Protein AF-A0A846LZJ9-F1 (afdb_monomer_lite)

Foldseek 3Di:
DDPDDDPDQPPDDDQALVNLLVDDDDDDDPVDDDDDPVVSNVVSNVVSVVRVVVVVVVVVVVVVVVVVVVVVVVVVVVVVVVVVVVVVVVPPPDPVVVVVVVVVVVVVVVVVVVVVVVVVVVVVVVVVVVVVVVVVVVVVVVVVVVVVVVVVVVVVVVVVDDDPDDDPDPVVVVVVVVVVVVVVVVVVVVVVVVVVVVVVVVVCCVVVVVVPPPVPPDPPPPDDPDPDPPPDDDDDDDDDDDDDDDDDDDDDDDDDDDD

Sequence (259 aa):
MTTSSSGSGYEAGPPTADDLRAVHFTPASMLHPGYTDREVDAFVARAADGLAQLTEENGRLARENVQLAEENAELRAQLQALQEQVDAAASRPSPSDQAVGILATAQLTADEYVAEAEDFSRQMTSEARAQYEEQLTAAREKAGAIIEAAQEAAATMRGNGVPVVGGGQPESEELKEQVAYLKAFSQACRVQLRSYLEALLSDVESEWGRAHPGALPTPPRGTRPQQLERGDRPDVAFPANTVADDEPAAAVPASRSSA

Structure (mmCIF, N/CA/C/O backbone):
data_AF-A0A846LZJ9-F1
#
_entry.id   AF-A0A846LZJ9-F1
#
loop_
_atom_site.group_PDB
_atom_site.id
_atom_site.type_symbol
_atom_site.label_atom_id
_atom_site.label_alt_id
_atom_site.label_comp_id
_atom_site.label_asym_id
_atom_site.label_entity_id
_atom_site.label_seq_id
_atom_site.pdbx_PDB_ins_code
_atom_site.Cartn_x
_atom_site.Cartn_y
_atom_site.Cartn_z
_atom_site.occupancy
_atom_site.B_iso_or_equiv
_atom_site.auth_seq_id
_atom_site.auth_comp_id
_atom_site.auth_asym_id
_atom_site.auth_atom_id
_atom_site.pdbx_PDB_model_num
ATOM 1 N N . MET A 1 1 ? 65.279 -17.634 -65.371 1.00 31.44 1 MET A N 1
ATOM 2 C CA . MET A 1 1 ? 65.303 -16.178 -65.625 1.00 31.44 1 MET A CA 1
ATOM 3 C C . MET A 1 1 ? 63.992 -15.618 -65.100 1.00 31.44 1 MET A C 1
ATOM 5 O O . MET A 1 1 ? 62.964 -15.825 -65.718 1.00 31.44 1 MET A O 1
ATOM 9 N N . THR A 1 2 ? 63.937 -15.354 -63.794 1.00 36.78 2 THR A N 1
ATOM 10 C CA . THR A 1 2 ? 63.979 -13.992 -63.216 1.00 36.78 2 THR A CA 1
ATOM 11 C C . THR A 1 2 ? 62.792 -13.148 -63.674 1.00 36.78 2 THR A C 1
ATOM 13 O O . THR A 1 2 ? 62.944 -12.227 -64.469 1.00 36.78 2 THR A O 1
ATOM 16 N N . THR A 1 3 ? 61.603 -13.469 -63.159 1.00 41.50 3 THR A N 1
ATOM 17 C CA . THR A 1 3 ? 60.527 -12.482 -63.055 1.00 41.50 3 THR A CA 1
ATOM 18 C C . THR A 1 3 ? 60.938 -11.515 -61.957 1.00 41.50 3 THR A C 1
ATOM 20 O O . THR A 1 3 ? 60.849 -11.814 -60.766 1.00 41.50 3 THR A O 1
ATOM 23 N N . SER A 1 4 ? 61.531 -10.413 -62.399 1.00 33.62 4 SER A N 1
ATOM 24 C CA . SER A 1 4 ? 62.013 -9.322 -61.574 1.00 33.62 4 SER A CA 1
ATOM 25 C C . SER A 1 4 ? 60.920 -8.843 -60.628 1.00 33.62 4 SER A C 1
ATOM 27 O O . SER A 1 4 ? 59.794 -8.560 -61.028 1.00 33.62 4 SER A O 1
ATOM 29 N N . SER A 1 5 ? 61.310 -8.766 -59.363 1.00 49.66 5 SER A N 1
ATOM 30 C CA . SER A 1 5 ? 60.600 -8.119 -58.275 1.00 49.66 5 SER A CA 1
ATOM 31 C C . SER A 1 5 ? 60.178 -6.700 -58.665 1.00 49.66 5 SER A C 1
ATOM 33 O O . SER A 1 5 ? 61.020 -5.829 -58.870 1.00 49.66 5 SER A O 1
ATOM 35 N N . SER A 1 6 ? 58.873 -6.468 -58.755 1.00 39.72 6 SER A N 1
ATOM 36 C CA . SER A 1 6 ? 58.237 -5.155 -58.580 1.00 39.72 6 SER A CA 1
ATOM 37 C C . SER A 1 6 ? 56.800 -5.388 -58.115 1.00 39.72 6 SER A C 1
ATOM 39 O O . SER A 1 6 ? 55.833 -5.001 -58.760 1.00 39.72 6 SER A O 1
ATOM 41 N N . GLY A 1 7 ? 56.668 -6.109 -57.001 1.00 41.12 7 GLY A N 1
ATOM 42 C CA . GLY A 1 7 ? 55.455 -6.096 -56.196 1.00 41.12 7 GLY A CA 1
ATOM 43 C C . GLY A 1 7 ? 55.632 -5.059 -55.102 1.00 41.12 7 GLY A C 1
ATOM 44 O O . GLY A 1 7 ? 56.348 -5.314 -54.143 1.00 41.12 7 GLY A O 1
ATOM 45 N N . SER A 1 8 ? 55.058 -3.871 -55.285 1.00 44.84 8 SER A N 1
ATOM 46 C CA . SER A 1 8 ? 55.159 -2.776 -54.310 1.00 44.84 8 SER A CA 1
ATOM 47 C C . SER A 1 8 ? 53.818 -2.073 -54.058 1.00 44.84 8 SER A C 1
ATOM 49 O O . SER A 1 8 ? 53.816 -0.912 -53.671 1.00 44.84 8 SER A O 1
ATOM 51 N N . GLY A 1 9 ? 52.672 -2.731 -54.274 1.00 44.22 9 GLY A N 1
ATOM 52 C CA . GLY A 1 9 ? 51.376 -2.035 -54.204 1.00 44.22 9 GLY A CA 1
ATOM 53 C C . GLY A 1 9 ? 50.209 -2.751 -53.527 1.00 44.22 9 GLY A C 1
ATOM 54 O O . GLY A 1 9 ? 49.110 -2.228 -53.592 1.00 44.22 9 GLY A O 1
ATOM 55 N N . TYR A 1 10 ? 50.383 -3.927 -52.916 1.00 47.00 10 TYR A N 1
ATOM 56 C CA . TYR A 1 10 ? 49.247 -4.723 -52.394 1.00 47.00 10 TYR A CA 1
ATOM 57 C C . TYR A 1 10 ? 49.342 -5.078 -50.902 1.00 47.00 10 TYR A C 1
ATOM 59 O O . TYR A 1 10 ? 48.643 -5.968 -50.421 1.00 47.00 10 TYR A O 1
ATOM 67 N N . GLU A 1 11 ? 50.175 -4.374 -50.139 1.00 48.34 11 GLU A N 1
ATOM 68 C CA . GLU A 1 11 ? 50.176 -4.470 -48.675 1.00 48.34 11 GLU A CA 1
ATOM 69 C C . GLU A 1 11 ? 49.235 -3.421 -48.065 1.00 48.34 11 GLU A C 1
ATOM 71 O O . GLU A 1 11 ? 49.709 -2.403 -47.578 1.00 48.34 11 GLU A O 1
ATOM 76 N N . ALA A 1 12 ? 47.914 -3.653 -48.126 1.00 60.88 12 ALA A N 1
ATOM 77 C CA . ALA A 1 12 ? 46.905 -3.213 -47.139 1.00 60.88 12 ALA A CA 1
ATOM 78 C C . ALA A 1 12 ? 45.476 -3.244 -47.729 1.00 60.88 12 ALA A C 1
ATOM 80 O O . ALA A 1 12 ? 44.986 -2.250 -48.249 1.00 60.88 12 ALA A O 1
ATOM 81 N N . GLY A 1 13 ? 44.760 -4.362 -47.575 1.00 67.56 13 GLY A N 1
ATOM 82 C CA . GLY A 1 13 ? 43.305 -4.411 -47.799 1.00 67.56 13 GLY A CA 1
ATOM 83 C C . GLY A 1 13 ? 42.839 -4.572 -49.258 1.00 67.56 13 GLY A C 1
ATOM 84 O O . GLY A 1 13 ? 43.653 -4.791 -50.155 1.00 67.56 13 GLY A O 1
ATOM 85 N N . PRO A 1 14 ? 41.509 -4.563 -49.494 1.00 80.12 14 PRO A N 1
ATOM 86 C CA . PRO A 1 14 ? 40.942 -4.584 -50.842 1.00 80.12 14 PRO A CA 1
ATOM 87 C C . PRO A 1 14 ? 41.448 -3.372 -51.642 1.00 80.12 14 PRO A C 1
ATOM 89 O O . PRO A 1 14 ? 41.604 -2.308 -51.042 1.00 80.12 14 PRO A O 1
ATOM 92 N N . PRO A 1 15 ? 41.675 -3.501 -52.965 1.00 84.94 15 PRO A N 1
ATOM 93 C CA . PRO A 1 15 ? 42.164 -2.390 -53.779 1.00 84.94 15 PRO A CA 1
ATOM 94 C C . PRO A 1 15 ? 41.227 -1.193 -53.637 1.00 84.94 15 PRO A C 1
ATOM 96 O O . PRO A 1 15 ? 40.007 -1.367 -53.658 1.00 84.94 15 PRO A O 1
ATOM 99 N N . THR A 1 16 ? 41.791 0.001 -53.483 1.00 89.88 16 THR A N 1
ATOM 100 C CA . THR A 1 16 ? 41.047 1.261 -53.428 1.00 89.88 16 THR A CA 1
ATOM 101 C C . THR A 1 16 ? 40.852 1.847 -54.828 1.00 89.88 16 THR A C 1
ATOM 103 O O . THR A 1 16 ? 41.471 1.423 -55.807 1.00 89.88 16 THR A O 1
ATOM 106 N N . ALA A 1 17 ? 39.970 2.843 -54.947 1.00 91.56 17 ALA A N 1
ATOM 107 C CA . ALA A 1 17 ? 39.761 3.545 -56.212 1.00 91.56 17 ALA A CA 1
ATOM 108 C C . ALA A 1 17 ? 41.049 4.211 -56.727 1.00 91.56 17 ALA A C 1
ATOM 110 O O . ALA A 1 17 ? 41.281 4.244 -57.934 1.00 91.56 17 ALA A O 1
ATOM 111 N N . ASP A 1 18 ? 41.899 4.697 -55.822 1.00 90.19 18 ASP A N 1
ATOM 112 C CA . ASP A 1 18 ? 43.169 5.329 -56.178 1.00 90.19 18 ASP A CA 1
ATOM 113 C C . ASP A 1 18 ? 44.227 4.300 -56.575 1.00 90.19 18 ASP A C 1
ATOM 115 O O . ASP A 1 18 ? 44.969 4.538 -57.528 1.00 90.19 18 ASP A O 1
ATOM 119 N N . ASP A 1 19 ? 44.214 3.116 -55.954 1.00 90.69 19 ASP A N 1
ATOM 120 C CA . ASP A 1 19 ? 45.066 2.006 -56.386 1.00 90.69 19 ASP A CA 1
ATOM 121 C C . ASP A 1 19 ? 44.744 1.614 -57.827 1.00 90.69 19 ASP A C 1
ATOM 123 O O . ASP A 1 19 ? 45.657 1.479 -58.635 1.00 90.69 19 ASP A O 1
ATOM 127 N N . LEU A 1 20 ? 43.455 1.515 -58.189 1.00 91.44 20 LEU A N 1
ATOM 128 C CA . LEU A 1 20 ? 43.040 1.215 -59.564 1.00 91.44 20 LEU A CA 1
ATOM 129 C C . LEU A 1 20 ? 43.485 2.293 -60.558 1.00 91.44 20 LEU A C 1
ATOM 131 O O . LEU A 1 20 ? 43.900 1.956 -61.664 1.00 91.44 20 LEU A O 1
ATOM 135 N N . ARG A 1 21 ? 43.451 3.574 -60.172 1.00 88.69 21 ARG A N 1
ATOM 136 C CA . ARG A 1 21 ? 43.929 4.683 -61.019 1.00 88.69 21 ARG A CA 1
ATOM 137 C C . ARG A 1 21 ? 45.449 4.680 -61.201 1.00 88.69 21 ARG A C 1
ATOM 139 O O . ARG A 1 21 ? 45.928 5.186 -62.212 1.00 88.69 21 ARG A O 1
ATOM 146 N N . ALA A 1 22 ? 46.191 4.121 -60.248 1.00 89.62 22 ALA A N 1
ATOM 147 C CA . ALA A 1 22 ? 47.648 4.014 -60.285 1.00 89.62 22 ALA A CA 1
ATOM 148 C C . ALA A 1 22 ? 48.161 2.720 -60.952 1.00 89.62 22 ALA A C 1
ATOM 150 O O . ALA A 1 22 ? 49.373 2.545 -61.098 1.00 89.62 22 ALA A O 1
ATOM 151 N N . VAL A 1 23 ? 47.274 1.799 -61.356 1.00 89.56 23 VAL A N 1
ATOM 152 C CA . VAL A 1 23 ? 47.676 0.554 -62.027 1.00 89.56 23 VAL A CA 1
ATOM 153 C C . VAL A 1 23 ? 48.281 0.853 -63.399 1.00 89.56 23 VAL A C 1
ATOM 155 O O . VAL A 1 23 ? 47.706 1.558 -64.227 1.00 89.56 23 VAL A O 1
ATOM 158 N N . HIS A 1 24 ? 49.422 0.222 -63.676 1.00 86.50 24 HIS A N 1
ATOM 159 C CA . HIS A 1 24 ? 50.062 0.229 -64.986 1.00 86.50 24 HIS A CA 1
ATOM 160 C C . HIS A 1 24 ? 50.256 -1.200 -65.489 1.00 86.50 24 HIS A C 1
ATOM 162 O O . HIS A 1 24 ? 50.768 -2.063 -64.772 1.00 86.50 24 HIS A O 1
ATOM 168 N N . PHE A 1 25 ? 49.867 -1.448 -66.740 1.00 86.25 25 PHE A N 1
ATOM 169 C CA . PHE A 1 25 ? 50.044 -2.742 -67.394 1.00 86.25 25 PHE A CA 1
ATOM 170 C C . PHE A 1 25 ? 51.318 -2.761 -68.243 1.00 86.25 25 PHE A C 1
ATOM 172 O O . PHE A 1 25 ? 51.775 -1.735 -68.745 1.00 86.25 25 PHE A O 1
ATOM 179 N N . THR A 1 26 ? 51.902 -3.948 -68.412 1.00 85.44 26 THR A N 1
ATOM 180 C CA . THR A 1 26 ? 53.037 -4.121 -69.328 1.00 85.44 26 THR A CA 1
ATOM 181 C C . THR A 1 26 ? 52.542 -4.139 -70.780 1.00 85.44 26 THR A C 1
ATOM 183 O O . THR A 1 26 ? 51.512 -4.759 -71.054 1.00 85.44 26 THR A O 1
ATOM 186 N N . PRO A 1 27 ? 53.239 -3.470 -71.717 1.00 78.75 27 PRO A N 1
ATOM 187 C CA . PRO A 1 27 ? 52.806 -3.401 -73.109 1.00 78.75 27 PRO A CA 1
ATOM 188 C C . PRO A 1 27 ? 52.874 -4.773 -73.790 1.00 78.75 27 PRO A C 1
ATOM 190 O O . PRO A 1 27 ? 53.745 -5.595 -73.491 1.00 78.75 27 PRO A O 1
ATOM 193 N N . ALA A 1 28 ? 51.956 -5.013 -74.729 1.00 79.69 28 ALA A N 1
ATOM 194 C CA . ALA A 1 28 ? 51.863 -6.277 -75.453 1.00 79.69 28 ALA A CA 1
ATOM 195 C C . ALA A 1 28 ? 53.156 -6.603 -76.229 1.00 79.69 28 ALA A C 1
ATOM 197 O O . ALA A 1 28 ? 53.780 -5.735 -76.841 1.00 79.69 28 ALA A O 1
ATOM 198 N N . SER A 1 29 ? 53.552 -7.878 -76.227 1.00 75.81 29 SER A N 1
ATOM 199 C CA . SER A 1 29 ? 54.728 -8.370 -76.956 1.00 75.81 29 SER A CA 1
ATOM 200 C C . SER A 1 29 ? 54.348 -8.823 -78.370 1.00 75.81 29 SER A C 1
ATOM 202 O O . SER A 1 29 ? 53.248 -9.324 -78.578 1.00 75.81 29 SER A O 1
ATOM 204 N N . MET A 1 30 ? 55.267 -8.736 -79.343 1.00 70.94 30 MET A N 1
ATOM 205 C CA . MET A 1 30 ? 55.014 -9.123 -80.747 1.00 70.94 30 MET A CA 1
ATOM 206 C C . MET A 1 30 ? 54.473 -10.552 -80.933 1.00 70.94 30 MET A C 1
ATOM 208 O O . MET A 1 30 ? 53.843 -10.833 -81.948 1.00 70.94 30 MET A O 1
ATOM 212 N N . LEU A 1 31 ? 54.716 -11.456 -79.979 1.00 77.12 31 LEU A N 1
ATOM 213 C CA . LEU A 1 31 ? 54.263 -12.848 -80.044 1.00 77.12 31 LEU A CA 1
ATOM 214 C C . LEU A 1 31 ? 52.819 -13.058 -79.542 1.00 77.12 31 LEU A C 1
ATOM 216 O O . LEU A 1 31 ? 52.237 -14.099 -79.827 1.00 77.12 31 LEU A O 1
ATOM 220 N N . HIS A 1 32 ? 52.250 -12.098 -78.801 1.00 72.38 32 HIS A N 1
ATOM 221 C CA . HIS A 1 32 ? 50.910 -12.183 -78.210 1.00 72.38 32 HIS A CA 1
ATOM 222 C C . HIS A 1 32 ? 50.218 -10.809 -78.274 1.00 72.38 32 HIS A C 1
ATOM 224 O O . HIS A 1 32 ? 50.544 -9.933 -77.467 1.00 72.38 32 HIS A O 1
ATOM 230 N N . PRO A 1 33 ? 49.265 -10.602 -79.202 1.00 78.31 33 PRO A N 1
ATOM 231 C CA . PRO A 1 33 ? 48.450 -9.390 -79.234 1.00 78.31 33 PRO A CA 1
ATOM 232 C C . PRO A 1 33 ? 47.707 -9.203 -77.903 1.00 78.31 33 PRO A C 1
ATOM 234 O O . PRO A 1 33 ? 47.059 -10.133 -77.422 1.00 78.31 33 PRO A O 1
ATOM 237 N N . GLY A 1 34 ? 47.833 -8.022 -77.298 1.00 84.00 34 GLY A N 1
ATOM 238 C CA . GLY A 1 34 ? 47.152 -7.660 -76.051 1.00 84.00 34 GLY A CA 1
ATOM 239 C C . GLY A 1 34 ? 45.846 -6.900 -76.282 1.00 84.00 34 GLY A C 1
ATOM 240 O O . GLY A 1 34 ? 45.431 -6.679 -77.420 1.00 84.00 34 GLY A O 1
ATOM 241 N N . TYR A 1 35 ? 45.207 -6.489 -75.186 1.00 87.12 35 TYR A N 1
ATOM 242 C CA . TYR A 1 35 ? 44.061 -5.576 -75.216 1.00 87.12 35 TYR A CA 1
ATOM 243 C C . TYR A 1 35 ? 44.472 -4.167 -75.668 1.00 87.12 35 TYR A C 1
ATOM 245 O O . TYR A 1 35 ? 45.634 -3.785 -75.549 1.00 87.12 35 TYR A O 1
ATOM 253 N N . THR A 1 36 ? 43.514 -3.386 -76.169 1.00 88.50 36 THR A N 1
ATOM 254 C CA . THR A 1 36 ? 43.743 -1.996 -76.583 1.00 88.50 36 THR A CA 1
ATOM 255 C C . THR A 1 36 ? 43.885 -1.086 -75.365 1.00 88.50 36 THR A C 1
ATOM 257 O O . THR A 1 36 ? 42.937 -0.965 -74.589 1.00 88.50 36 THR A O 1
ATOM 260 N N . ASP A 1 37 ? 45.006 -0.369 -75.250 1.00 86.88 37 ASP A N 1
ATOM 261 C CA . ASP A 1 37 ? 45.308 0.531 -74.121 1.00 86.88 37 ASP A CA 1
ATOM 262 C C . ASP A 1 37 ? 44.137 1.467 -73.779 1.00 86.88 37 ASP A C 1
ATOM 264 O O . ASP A 1 37 ? 43.666 1.500 -72.648 1.00 86.88 37 ASP A O 1
ATOM 268 N N . ARG A 1 38 ? 43.556 2.133 -74.787 1.00 89.00 38 ARG A N 1
ATOM 269 C CA . ARG A 1 38 ? 42.421 3.055 -74.592 1.00 89.00 38 ARG A CA 1
ATOM 270 C C . ARG A 1 38 ? 41.174 2.398 -73.998 1.00 89.00 38 ARG A C 1
ATOM 272 O O . ARG A 1 38 ? 40.427 3.052 -73.275 1.00 89.00 38 ARG A O 1
ATOM 279 N N . GLU A 1 39 ? 40.901 1.144 -74.350 1.00 91.25 39 GLU A N 1
ATOM 280 C CA . GLU A 1 39 ? 39.727 0.424 -73.847 1.00 91.25 39 GLU A CA 1
ATOM 281 C C . GLU A 1 39 ? 39.944 -0.022 -72.401 1.00 91.25 39 GLU A C 1
ATOM 283 O O . GLU A 1 39 ? 39.025 0.080 -71.584 1.00 91.25 39 GLU A O 1
ATOM 288 N N . VAL A 1 40 ? 41.170 -0.452 -72.085 1.00 92.31 40 VAL A N 1
ATOM 289 C CA . VAL A 1 40 ? 41.590 -0.812 -70.729 1.00 92.31 40 VAL A CA 1
ATOM 290 C C . VAL A 1 40 ? 41.576 0.419 -69.825 1.00 92.31 40 VAL A C 1
ATOM 292 O O . VAL A 1 40 ? 40.950 0.366 -68.771 1.00 92.31 40 VAL A O 1
ATOM 295 N N . ASP A 1 41 ? 42.141 1.547 -70.259 1.00 90.25 41 ASP A N 1
ATOM 296 C CA . ASP A 1 41 ? 42.145 2.804 -69.498 1.00 90.25 41 ASP A CA 1
ATOM 297 C C . ASP A 1 41 ? 40.718 3.279 -69.186 1.00 90.25 41 ASP A C 1
ATOM 299 O O . ASP A 1 41 ? 40.392 3.627 -68.050 1.00 90.25 41 ASP A O 1
ATOM 303 N N . ALA A 1 42 ? 39.823 3.236 -70.179 1.00 93.62 42 ALA A N 1
ATOM 304 C CA . ALA A 1 42 ? 38.425 3.612 -69.992 1.00 93.62 42 ALA A CA 1
ATOM 305 C C . ALA A 1 42 ? 37.675 2.647 -69.057 1.00 93.62 42 ALA A C 1
ATOM 307 O O . ALA A 1 42 ? 36.769 3.065 -68.333 1.00 93.62 42 ALA A O 1
ATOM 308 N N . PHE A 1 43 ? 38.014 1.355 -69.081 1.00 94.69 43 PHE A N 1
ATOM 309 C CA . PHE A 1 43 ? 37.451 0.371 -68.161 1.00 94.69 43 PHE A CA 1
ATOM 310 C C . PHE A 1 43 ? 37.950 0.590 -66.730 1.00 94.69 43 PHE A C 1
ATOM 312 O O . PHE A 1 43 ? 37.131 0.634 -65.815 1.00 94.69 43 PHE A O 1
ATOM 319 N N . VAL A 1 44 ? 39.257 0.784 -66.545 1.00 94.75 44 VAL A N 1
ATOM 320 C CA . VAL A 1 44 ? 39.876 1.041 -65.239 1.00 94.75 44 VAL A CA 1
ATOM 321 C C . VAL A 1 44 ? 39.324 2.321 -64.618 1.00 94.75 44 VAL A C 1
ATOM 323 O O . VAL A 1 44 ? 38.962 2.303 -63.446 1.00 94.75 44 VAL A O 1
ATOM 326 N N . ALA A 1 45 ? 39.153 3.394 -65.397 1.00 93.31 45 ALA A N 1
ATOM 327 C CA . ALA A 1 45 ? 38.533 4.629 -64.916 1.00 93.31 45 ALA A CA 1
ATOM 328 C C . ALA A 1 45 ? 37.097 4.398 -64.407 1.00 93.31 45 ALA A C 1
ATOM 330 O O . ALA A 1 45 ? 36.772 4.773 -63.284 1.00 93.31 45 ALA A O 1
ATOM 331 N N . ARG A 1 46 ? 36.254 3.695 -65.181 1.00 96.50 46 ARG A N 1
ATOM 332 C CA . ARG A 1 46 ? 34.886 3.353 -64.745 1.00 96.50 46 ARG A CA 1
ATOM 333 C C . ARG A 1 46 ? 34.869 2.442 -63.517 1.00 96.50 46 ARG A C 1
ATOM 335 O O . ARG A 1 46 ? 34.005 2.600 -62.659 1.00 96.50 46 ARG A O 1
ATOM 342 N N . ALA A 1 47 ? 35.794 1.486 -63.436 1.00 95.88 47 ALA A N 1
ATOM 343 C CA . ALA A 1 47 ? 35.921 0.599 -62.286 1.00 95.88 47 ALA A CA 1
ATOM 344 C C . ALA A 1 47 ? 36.353 1.370 -61.028 1.00 95.88 47 ALA A C 1
ATOM 346 O O . ALA A 1 47 ? 35.785 1.150 -59.961 1.00 95.88 47 ALA A O 1
ATOM 347 N N . ALA A 1 48 ? 37.295 2.309 -61.160 1.00 94.56 48 ALA A N 1
ATOM 348 C CA . ALA A 1 48 ? 37.723 3.187 -60.076 1.00 94.56 48 ALA A CA 1
ATOM 349 C C . ALA A 1 48 ? 36.582 4.090 -59.585 1.00 94.56 48 ALA A C 1
ATOM 351 O O . ALA A 1 48 ? 36.385 4.220 -58.379 1.00 94.56 48 ALA A O 1
ATOM 352 N N . ASP A 1 49 ? 35.791 4.662 -60.494 1.00 96.56 49 ASP A N 1
ATOM 353 C CA . ASP A 1 49 ? 34.645 5.501 -60.129 1.00 96.56 49 ASP A CA 1
ATOM 354 C C . ASP A 1 49 ? 33.536 4.690 -59.441 1.00 96.56 49 ASP A C 1
ATOM 356 O O . ASP A 1 49 ? 33.016 5.107 -58.405 1.00 96.56 49 ASP A O 1
ATOM 360 N N . GLY A 1 50 ? 33.225 3.491 -59.947 1.00 96.62 50 GLY A N 1
ATOM 361 C CA . GLY A 1 50 ? 32.269 2.585 -59.304 1.00 96.62 50 GLY A CA 1
ATOM 362 C C . GLY A 1 50 ? 32.728 2.123 -57.918 1.00 96.62 50 GLY A C 1
ATOM 363 O O . GLY A 1 50 ? 31.931 2.064 -56.983 1.00 96.62 50 GLY A O 1
ATOM 364 N N . LEU A 1 51 ? 34.024 1.847 -57.753 1.00 96.00 51 LEU A N 1
ATOM 365 C CA . LEU A 1 51 ? 34.608 1.486 -56.464 1.00 96.00 51 LEU A CA 1
ATOM 366 C C . LEU A 1 51 ? 34.586 2.659 -55.471 1.00 96.00 51 LEU A C 1
ATOM 368 O O . LEU A 1 51 ? 34.290 2.452 -54.293 1.00 96.00 51 LEU A O 1
ATOM 372 N N . ALA A 1 52 ? 34.845 3.885 -55.934 1.00 94.81 52 ALA A N 1
ATOM 373 C CA . ALA A 1 52 ? 34.724 5.088 -55.113 1.00 94.81 52 ALA A CA 1
ATOM 374 C C . ALA A 1 52 ? 33.280 5.281 -54.624 1.00 94.81 52 ALA A C 1
ATOM 376 O O . ALA A 1 52 ? 33.059 5.463 -53.426 1.00 94.81 52 ALA A O 1
ATOM 377 N N . GLN A 1 53 ? 32.300 5.138 -55.523 1.00 96.75 53 GLN A N 1
ATOM 378 C CA . GLN A 1 53 ? 30.879 5.225 -55.187 1.00 96.75 53 GLN A CA 1
ATOM 379 C C . GLN A 1 53 ? 30.459 4.155 -54.167 1.00 96.75 53 GLN A C 1
ATOM 381 O O . GLN A 1 53 ? 29.807 4.474 -53.175 1.00 96.75 53 GLN A O 1
ATOM 386 N N . LEU A 1 54 ? 30.860 2.895 -54.368 1.00 96.38 54 LEU A N 1
ATOM 387 C CA . LEU A 1 54 ? 30.571 1.809 -53.423 1.00 96.38 54 LEU A CA 1
ATOM 388 C C . LEU A 1 54 ? 31.224 2.038 -52.059 1.00 96.38 54 LEU A C 1
ATOM 390 O O . LEU A 1 54 ? 30.651 1.683 -51.032 1.00 96.38 54 LEU A O 1
ATOM 394 N N . THR A 1 55 ? 32.425 2.612 -52.029 1.00 94.31 55 THR A N 1
ATOM 395 C CA . THR A 1 55 ? 33.119 2.922 -50.774 1.00 94.31 55 THR A CA 1
ATOM 396 C C . THR A 1 55 ? 32.390 4.025 -50.009 1.00 94.31 55 THR A C 1
ATOM 398 O O . THR A 1 55 ? 32.186 3.904 -48.801 1.00 94.31 55 THR A O 1
ATOM 401 N N . GLU A 1 56 ? 31.938 5.070 -50.705 1.00 96.06 56 GLU A N 1
ATOM 402 C CA . GLU A 1 56 ? 31.135 6.142 -50.114 1.00 96.06 56 GLU A CA 1
ATOM 403 C C . GLU A 1 56 ? 29.786 5.622 -49.600 1.00 96.06 56 GLU A C 1
ATOM 405 O O . GLU A 1 56 ? 29.404 5.907 -48.462 1.00 96.06 56 GLU A O 1
ATOM 410 N N . GLU A 1 57 ? 29.088 4.807 -50.393 1.00 97.62 57 GLU A N 1
ATOM 411 C CA . GLU A 1 57 ? 27.811 4.212 -50.005 1.00 97.62 57 GLU A CA 1
ATOM 412 C C . GLU A 1 57 ? 27.955 3.268 -48.807 1.00 97.62 57 GLU A C 1
ATOM 414 O O . GLU A 1 57 ? 27.184 3.380 -47.854 1.00 97.62 57 GLU A O 1
ATOM 419 N N . ASN A 1 58 ? 28.972 2.402 -48.792 1.00 96.19 58 ASN A N 1
ATOM 420 C CA . ASN A 1 58 ? 29.263 1.562 -47.631 1.00 96.19 58 ASN A CA 1
ATOM 421 C C . ASN A 1 58 ? 29.595 2.404 -46.396 1.00 96.19 58 ASN A C 1
ATOM 423 O O . ASN A 1 58 ? 29.135 2.091 -45.301 1.00 96.19 58 ASN A O 1
ATOM 427 N N . GLY A 1 59 ? 30.342 3.500 -46.558 1.00 96.62 59 GLY A N 1
ATOM 428 C CA . GLY A 1 59 ? 30.615 4.441 -45.474 1.00 96.62 59 GLY A CA 1
ATOM 429 C C . GLY A 1 59 ? 29.343 5.100 -44.933 1.00 96.62 59 GLY A C 1
ATOM 430 O O . GLY A 1 59 ? 29.181 5.225 -43.719 1.00 96.62 59 GLY A O 1
ATOM 431 N N . ARG A 1 60 ? 28.413 5.484 -45.814 1.00 98.25 60 ARG A N 1
ATOM 432 C CA . ARG A 1 60 ? 27.102 6.028 -45.437 1.00 98.25 60 ARG A CA 1
ATOM 433 C C . ARG A 1 60 ? 26.264 4.994 -44.684 1.00 98.25 60 ARG A C 1
ATOM 435 O O . ARG A 1 60 ? 25.793 5.293 -43.592 1.00 98.25 60 ARG A O 1
ATOM 442 N N . LEU A 1 61 ? 26.131 3.786 -45.231 1.00 98.06 61 LEU A N 1
ATOM 443 C CA . LEU A 1 61 ? 25.374 2.694 -44.613 1.00 98.06 61 LEU A CA 1
ATOM 444 C C . LEU A 1 61 ? 25.975 2.275 -43.269 1.00 98.06 61 LEU A C 1
ATOM 446 O O . LEU A 1 61 ? 25.239 1.962 -42.339 1.00 98.06 61 LEU A O 1
ATOM 450 N N . ALA A 1 62 ? 27.302 2.289 -43.132 1.00 97.44 62 ALA A N 1
ATOM 451 C CA . ALA A 1 62 ? 27.961 2.005 -41.863 1.00 97.44 62 ALA A CA 1
ATOM 452 C C . ALA A 1 62 ? 27.594 3.044 -40.792 1.00 97.44 62 ALA A C 1
ATOM 454 O O . ALA A 1 62 ? 2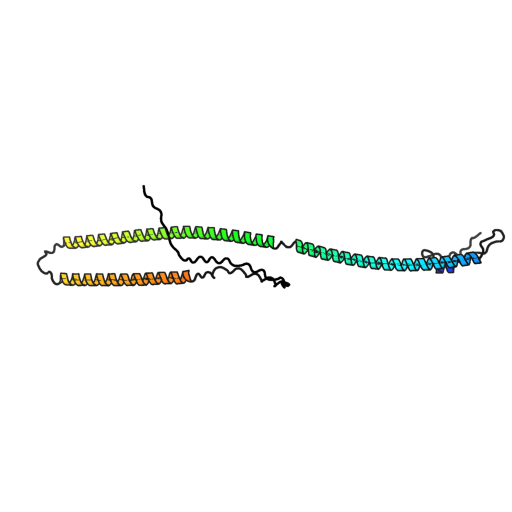7.281 2.666 -39.666 1.00 97.44 62 ALA A O 1
ATOM 455 N N . ARG A 1 63 ? 27.569 4.339 -41.141 1.00 98.44 63 ARG A N 1
ATOM 456 C CA . ARG A 1 63 ? 27.137 5.405 -40.217 1.00 98.44 63 ARG A CA 1
ATOM 457 C C . ARG A 1 63 ? 25.670 5.256 -39.823 1.00 98.44 63 ARG A C 1
ATOM 459 O O . ARG A 1 63 ? 25.351 5.382 -38.648 1.00 98.44 63 ARG A O 1
ATOM 466 N N . GLU A 1 64 ? 24.802 4.951 -40.783 1.00 98.19 64 GLU A N 1
ATOM 467 C CA . GLU A 1 64 ? 23.377 4.715 -40.525 1.00 98.19 64 GLU A CA 1
ATOM 468 C C . GLU A 1 64 ? 23.158 3.500 -39.614 1.00 98.19 64 GLU A C 1
ATOM 470 O O . GLU A 1 64 ? 22.393 3.575 -38.659 1.00 98.19 64 GLU A O 1
ATOM 475 N N . ASN A 1 65 ? 23.882 2.399 -39.835 1.00 98.06 65 ASN A N 1
ATOM 476 C CA . ASN A 1 65 ? 23.807 1.228 -38.959 1.00 98.06 65 ASN A CA 1
ATOM 477 C C . ASN A 1 65 ? 24.249 1.541 -37.527 1.00 98.06 65 ASN A C 1
ATOM 479 O O . ASN A 1 65 ? 23.627 1.053 -36.587 1.00 98.06 65 ASN A O 1
ATOM 483 N N . VAL A 1 66 ? 25.301 2.348 -37.349 1.00 98.31 66 VAL A N 1
ATOM 484 C CA . VAL A 1 66 ? 25.729 2.795 -36.014 1.00 98.31 66 VAL A CA 1
ATOM 485 C C . VAL A 1 66 ? 24.631 3.630 -35.357 1.00 98.31 66 VAL A C 1
ATOM 487 O O . VAL A 1 66 ? 24.252 3.334 -34.229 1.00 98.31 66 VAL A O 1
ATOM 490 N N . GLN A 1 67 ? 24.052 4.590 -36.081 1.00 98.12 67 GLN A N 1
ATOM 491 C CA . GLN A 1 67 ? 22.957 5.420 -35.575 1.00 98.12 67 GLN A CA 1
ATOM 492 C C . GLN A 1 67 ? 21.731 4.585 -35.170 1.00 98.12 67 GLN A C 1
ATOM 494 O O . GLN A 1 67 ? 21.194 4.750 -34.078 1.00 98.12 67 GLN A O 1
ATOM 499 N N . LEU A 1 68 ? 21.308 3.644 -36.019 1.00 98.12 68 LEU A N 1
ATOM 500 C CA . LEU A 1 68 ? 20.188 2.748 -35.721 1.00 98.12 68 LEU A CA 1
ATOM 501 C C . LEU A 1 68 ? 20.496 1.818 -34.543 1.00 98.12 68 LEU A C 1
ATOM 503 O O . LEU A 1 68 ? 19.592 1.465 -33.784 1.00 98.12 68 LEU A O 1
ATOM 507 N N . ALA A 1 69 ? 21.749 1.386 -34.384 1.00 97.88 69 ALA A N 1
ATOM 508 C CA . ALA A 1 69 ? 22.158 0.564 -33.252 1.00 97.88 69 ALA A CA 1
ATOM 509 C C . ALA A 1 69 ? 22.101 1.347 -31.932 1.00 97.88 69 ALA A C 1
ATOM 511 O O . ALA A 1 69 ? 21.638 0.796 -30.932 1.00 97.88 69 ALA A O 1
ATOM 512 N N . GLU A 1 70 ? 22.516 2.616 -31.941 1.00 98.25 70 GLU A N 1
ATOM 513 C CA . GLU A 1 70 ? 22.399 3.531 -30.800 1.00 98.25 70 GLU A CA 1
ATOM 514 C C . GLU A 1 70 ? 20.927 3.761 -30.429 1.00 98.25 70 GLU A C 1
ATOM 516 O O . GLU A 1 70 ? 20.546 3.510 -29.286 1.00 98.25 70 GLU A O 1
ATOM 521 N N . GLU A 1 71 ? 20.068 4.094 -31.396 1.00 98.19 71 GLU A N 1
ATOM 522 C CA . GLU A 1 71 ? 18.628 4.280 -31.157 1.00 98.19 71 GLU A CA 1
ATOM 523 C C . GLU A 1 71 ? 17.968 3.003 -30.611 1.00 98.19 71 GLU A C 1
ATOM 525 O O . GLU A 1 71 ? 17.200 3.039 -29.650 1.00 98.19 71 GLU A O 1
ATOM 530 N N . ASN A 1 72 ? 18.303 1.833 -31.164 1.00 97.88 72 ASN A N 1
ATOM 531 C CA . ASN A 1 72 ? 17.800 0.561 -30.643 1.00 97.88 72 ASN A CA 1
ATOM 532 C C . ASN A 1 72 ? 18.279 0.287 -29.213 1.00 97.88 72 ASN A C 1
ATOM 534 O O . ASN A 1 72 ? 17.536 -0.305 -28.426 1.00 97.88 72 ASN A O 1
ATOM 538 N N . ALA A 1 73 ? 19.511 0.666 -28.871 1.00 97.94 73 ALA A N 1
ATOM 539 C CA . ALA A 1 73 ? 20.019 0.530 -27.512 1.00 97.94 73 ALA A CA 1
ATOM 540 C C . ALA A 1 73 ? 19.254 1.446 -26.545 1.00 97.94 73 ALA A C 1
ATOM 542 O O . ALA A 1 73 ? 18.843 0.989 -25.478 1.00 97.94 73 ALA A O 1
ATOM 543 N N . GLU A 1 74 ? 18.982 2.690 -26.943 1.00 98.06 74 GLU A N 1
ATOM 544 C CA . GLU A 1 74 ? 18.180 3.636 -26.164 1.00 98.06 74 GLU A CA 1
ATOM 545 C C . GLU A 1 74 ? 16.742 3.149 -25.970 1.00 98.06 74 GLU A C 1
ATOM 547 O O . GLU A 1 74 ? 16.244 3.130 -24.845 1.00 98.06 74 GLU A O 1
ATOM 552 N N . LEU A 1 75 ? 16.082 2.692 -27.037 1.00 97.88 75 LEU A N 1
ATOM 553 C CA . LEU A 1 75 ? 14.721 2.157 -26.962 1.00 97.88 75 LEU A CA 1
ATOM 554 C C . LEU A 1 75 ? 14.651 0.922 -26.061 1.00 97.88 75 LEU A C 1
ATOM 556 O O . LEU A 1 75 ? 13.726 0.788 -25.263 1.00 97.88 75 LEU A O 1
ATOM 560 N N . ARG A 1 76 ? 15.644 0.028 -26.133 1.00 98.00 76 ARG A N 1
ATOM 561 C CA . ARG A 1 76 ? 15.727 -1.129 -25.229 1.00 98.00 76 ARG A CA 1
ATOM 562 C C . ARG A 1 76 ? 15.920 -0.707 -23.777 1.00 98.00 76 ARG A C 1
ATOM 564 O O . ARG A 1 76 ? 15.261 -1.276 -22.911 1.00 98.00 76 ARG A O 1
ATOM 571 N N . ALA A 1 77 ? 16.761 0.291 -23.511 1.00 97.88 77 ALA A N 1
ATOM 572 C CA . ALA A 1 77 ? 16.943 0.833 -22.167 1.00 97.88 77 ALA A CA 1
ATOM 573 C C . ALA A 1 77 ? 15.650 1.479 -21.636 1.00 97.88 77 ALA A C 1
ATOM 575 O O . ALA A 1 77 ? 15.275 1.254 -20.488 1.00 97.88 77 ALA A O 1
ATOM 576 N N . GLN A 1 78 ? 14.918 2.214 -22.479 1.00 97.69 78 GLN A N 1
ATOM 577 C CA . GLN A 1 78 ? 13.616 2.784 -22.122 1.00 97.69 78 GLN A CA 1
ATOM 578 C C . GLN A 1 78 ? 12.579 1.700 -21.818 1.00 97.69 78 GLN A C 1
ATOM 580 O O . GLN A 1 78 ? 11.858 1.807 -20.828 1.00 97.69 78 GLN A O 1
ATOM 585 N N . LEU A 1 79 ? 12.517 0.641 -22.631 1.00 97.50 79 LEU A N 1
ATOM 586 C CA . LEU A 1 79 ? 11.619 -0.489 -22.387 1.00 97.50 79 LEU A CA 1
ATOM 587 C C . LEU A 1 79 ? 11.959 -1.212 -21.085 1.00 97.50 79 LEU A C 1
ATOM 589 O O . LEU A 1 79 ? 11.047 -1.530 -20.330 1.00 97.50 79 LEU A O 1
ATOM 593 N N . GLN A 1 80 ? 13.244 -1.422 -20.789 1.00 97.31 80 GLN A N 1
ATOM 594 C CA . GLN A 1 80 ? 13.676 -1.993 -19.512 1.00 97.31 80 GLN A CA 1
ATOM 595 C C . GLN A 1 80 ? 13.256 -1.109 -18.336 1.00 97.31 80 GLN A C 1
ATOM 597 O O . GLN A 1 80 ? 12.617 -1.601 -17.412 1.00 97.31 80 GLN A O 1
ATOM 602 N N . ALA A 1 81 ? 13.508 0.199 -18.403 1.00 96.56 81 ALA A N 1
ATOM 603 C CA . ALA A 1 81 ? 13.105 1.131 -17.353 1.00 96.56 81 ALA A CA 1
ATOM 604 C C . ALA A 1 81 ? 11.579 1.194 -17.171 1.00 96.56 81 ALA A C 1
ATOM 606 O O . ALA A 1 81 ? 11.083 1.361 -16.055 1.00 96.56 81 ALA A O 1
ATOM 607 N N . LEU A 1 82 ? 10.807 1.085 -18.255 1.00 96.06 82 LEU A N 1
ATOM 608 C CA . LEU A 1 82 ? 9.348 1.064 -18.183 1.00 96.06 82 LEU A CA 1
ATOM 609 C C . LEU A 1 82 ? 8.842 -0.259 -17.600 1.00 96.06 82 LEU A C 1
ATOM 611 O O . LEU A 1 82 ? 7.911 -0.261 -16.801 1.00 96.06 82 LEU A O 1
ATOM 615 N N . GLN A 1 83 ? 9.480 -1.371 -17.955 1.00 95.62 83 GLN A N 1
ATOM 616 C CA . GLN A 1 83 ? 9.159 -2.681 -17.410 1.00 95.62 83 GLN A CA 1
ATOM 617 C C . GLN A 1 83 ? 9.479 -2.759 -15.914 1.00 95.62 83 GLN A C 1
ATOM 619 O O . GLN A 1 83 ? 8.625 -3.183 -15.146 1.00 95.62 83 GLN A O 1
ATOM 624 N N . GLU A 1 84 ? 10.623 -2.230 -15.475 1.00 95.38 84 GLU A N 1
ATOM 625 C CA . GLU A 1 84 ? 10.959 -2.098 -14.052 1.00 95.38 84 GLU A CA 1
ATOM 626 C C . GLU A 1 84 ? 9.934 -1.242 -13.294 1.00 95.38 84 GLU A C 1
ATOM 628 O O . GLU A 1 84 ? 9.551 -1.579 -12.175 1.00 95.38 84 GLU A O 1
ATOM 633 N N . GLN A 1 85 ? 9.436 -0.158 -13.899 1.00 92.56 85 GLN A N 1
ATOM 634 C CA . GLN A 1 85 ? 8.365 0.652 -13.308 1.00 92.56 85 GLN A CA 1
ATOM 635 C C . GLN A 1 85 ? 7.050 -0.122 -13.188 1.00 92.56 85 GLN A C 1
ATOM 637 O O . GLN A 1 85 ? 6.364 -0.005 -12.171 1.00 92.56 85 GLN A O 1
ATOM 642 N N . VAL A 1 86 ? 6.693 -0.912 -14.202 1.00 92.12 86 VAL A N 1
ATOM 643 C CA . VAL A 1 86 ? 5.490 -1.752 -14.178 1.00 92.12 86 VAL A CA 1
ATOM 644 C C . VAL A 1 86 ? 5.624 -2.857 -13.132 1.00 92.12 86 VAL A C 1
ATOM 646 O O . VAL A 1 86 ? 4.700 -3.043 -12.346 1.00 92.12 86 VAL A O 1
ATOM 649 N N . ASP A 1 87 ? 6.773 -3.523 -13.043 1.00 91.44 87 ASP A N 1
ATOM 650 C CA . ASP A 1 87 ? 7.043 -4.560 -12.042 1.00 91.44 87 ASP A CA 1
ATOM 651 C C . ASP A 1 87 ? 7.052 -3.972 -10.616 1.00 91.44 87 ASP A C 1
ATOM 653 O O . ASP A 1 87 ? 6.492 -4.549 -9.676 1.00 91.44 87 ASP A O 1
ATOM 657 N N . ALA A 1 88 ? 7.606 -2.769 -10.438 1.00 87.31 88 ALA A N 1
ATOM 658 C CA . ALA A 1 88 ? 7.549 -2.032 -9.176 1.00 87.31 88 ALA A CA 1
ATOM 659 C C . ALA A 1 88 ? 6.117 -1.601 -8.805 1.00 87.31 88 ALA A C 1
ATOM 661 O O . ALA A 1 88 ? 5.760 -1.576 -7.626 1.00 87.31 88 ALA A O 1
ATOM 662 N N . ALA A 1 89 ? 5.281 -1.267 -9.790 1.00 82.56 89 ALA A N 1
ATOM 663 C CA . ALA A 1 89 ? 3.872 -0.960 -9.567 1.00 82.56 89 ALA A CA 1
ATOM 664 C C . ALA A 1 89 ? 3.048 -2.223 -9.261 1.00 82.56 89 ALA A C 1
ATOM 666 O O . ALA A 1 89 ? 2.180 -2.176 -8.394 1.00 82.56 89 ALA A O 1
ATOM 667 N N . ALA A 1 90 ? 3.342 -3.346 -9.920 1.00 81.62 90 ALA A N 1
ATOM 668 C CA . ALA A 1 90 ? 2.658 -4.625 -9.735 1.00 81.62 90 ALA A CA 1
ATOM 669 C C . ALA A 1 90 ? 3.018 -5.317 -8.410 1.00 81.62 90 ALA A C 1
ATOM 671 O O . ALA A 1 90 ? 2.188 -6.010 -7.831 1.00 81.62 90 ALA A O 1
ATOM 672 N N . SER A 1 91 ? 4.243 -5.121 -7.913 1.00 81.31 91 SER A N 1
ATOM 673 C CA . SER A 1 91 ? 4.683 -5.644 -6.611 1.00 81.31 91 SER A CA 1
ATOM 674 C C . SER A 1 91 ? 4.123 -4.869 -5.417 1.00 81.31 91 SER A C 1
ATOM 676 O O . SER A 1 91 ? 4.157 -5.373 -4.29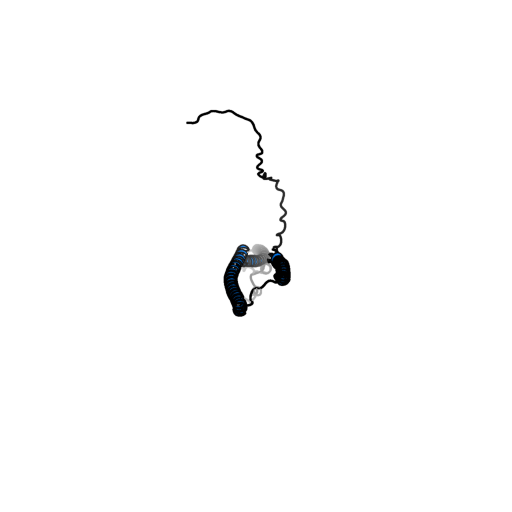1 1.00 81.31 91 SER A O 1
ATOM 678 N N . ARG A 1 92 ? 3.576 -3.663 -5.626 1.00 77.88 92 ARG A N 1
ATOM 679 C CA . ARG A 1 92 ? 2.820 -2.985 -4.571 1.00 77.88 92 ARG A CA 1
ATOM 680 C C . ARG A 1 92 ? 1.503 -3.733 -4.357 1.00 77.88 92 ARG A C 1
ATOM 682 O O . ARG A 1 92 ? 0.786 -3.956 -5.331 1.00 77.88 92 ARG A O 1
ATOM 689 N N . PRO A 1 93 ? 1.161 -4.092 -3.104 1.00 75.00 93 PRO A N 1
ATOM 690 C CA . PRO A 1 93 ? -0.126 -4.705 -2.818 1.00 75.00 93 PRO A CA 1
ATOM 691 C C . PRO A 1 93 ? -1.225 -3.789 -3.341 1.00 75.00 93 PRO A C 1
ATOM 693 O O . PRO A 1 93 ? -1.145 -2.561 -3.202 1.00 75.00 93 PRO A O 1
ATOM 696 N N . SER A 1 94 ? -2.234 -4.384 -3.972 1.00 83.00 94 SER A N 1
ATOM 697 C CA . SER A 1 94 ? -3.334 -3.595 -4.499 1.00 83.00 94 SER A CA 1
ATOM 698 C C . SER A 1 94 ? -3.998 -2.829 -3.341 1.00 83.00 94 SER A C 1
ATOM 700 O O . SER A 1 94 ? -4.049 -3.335 -2.213 1.00 83.00 94 SER A O 1
ATOM 702 N N . PRO A 1 95 ? -4.527 -1.614 -3.568 1.00 80.94 95 PRO A N 1
ATOM 703 C CA . PRO A 1 95 ? -5.255 -0.881 -2.530 1.00 80.94 95 PRO A CA 1
ATOM 704 C C . PRO A 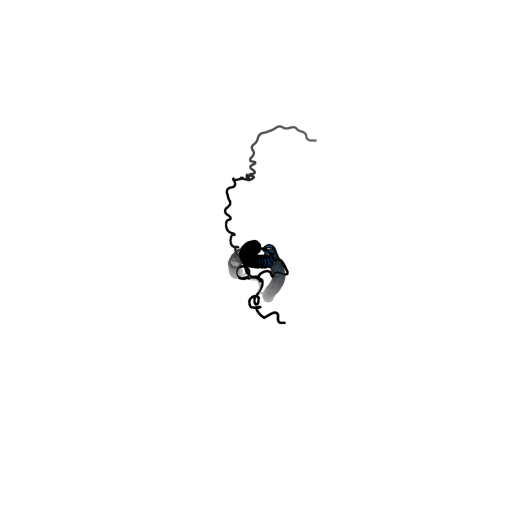1 95 ? -6.391 -1.712 -1.911 1.00 80.94 95 PRO A C 1
ATOM 706 O O . PRO A 1 95 ? -6.697 -1.559 -0.731 1.00 80.94 95 PRO A O 1
ATOM 709 N N . SER A 1 96 ? -6.978 -2.627 -2.693 1.00 85.69 96 SER A N 1
ATOM 710 C CA . SER A 1 96 ? -7.929 -3.635 -2.221 1.00 85.69 96 SER A CA 1
ATOM 711 C C . SER A 1 96 ? -7.316 -4.618 -1.226 1.00 85.69 96 SER A C 1
ATOM 713 O O . SER A 1 96 ? -7.906 -4.816 -0.170 1.00 85.69 96 SER A O 1
ATOM 715 N N . ASP A 1 97 ? -6.140 -5.190 -1.495 1.00 87.94 97 ASP A N 1
ATOM 716 C CA . ASP A 1 97 ? -5.506 -6.159 -0.586 1.00 87.94 97 ASP A CA 1
ATOM 717 C C . ASP A 1 97 ? -5.104 -5.498 0.734 1.00 87.94 97 ASP A C 1
ATOM 719 O O . ASP A 1 97 ? -5.291 -6.067 1.809 1.00 87.94 97 ASP A O 1
ATOM 723 N N . GLN A 1 98 ? -4.612 -4.257 0.666 1.00 86.50 98 GLN A N 1
ATOM 724 C CA . GLN A 1 98 ? -4.294 -3.479 1.860 1.00 86.50 98 GLN A CA 1
ATOM 725 C C . GLN A 1 98 ? -5.554 -3.171 2.684 1.00 86.50 98 GLN A C 1
ATOM 727 O O . GLN A 1 98 ? -5.534 -3.310 3.907 1.00 86.50 98 GLN A O 1
ATOM 732 N N . ALA A 1 99 ? -6.660 -2.791 2.035 1.00 90.00 99 ALA A N 1
ATOM 733 C CA . ALA A 1 99 ? -7.931 -2.548 2.713 1.00 90.00 99 ALA A CA 1
ATOM 734 C C . ALA A 1 99 ? -8.504 -3.827 3.346 1.00 90.00 99 ALA A C 1
ATOM 736 O O . ALA A 1 99 ? -8.985 -3.779 4.476 1.00 90.00 99 ALA A O 1
ATOM 737 N N . VAL A 1 100 ? -8.408 -4.969 2.656 1.00 93.62 100 VAL A N 1
ATOM 738 C CA . VAL A 1 100 ? -8.810 -6.280 3.190 1.00 93.62 100 VAL A CA 1
ATOM 739 C C . VAL A 1 100 ? -7.960 -6.651 4.404 1.00 93.62 100 VAL A C 1
ATOM 741 O O . VAL A 1 100 ? -8.513 -7.076 5.415 1.00 93.62 100 VAL A O 1
ATOM 744 N N . GLY A 1 101 ? -6.643 -6.428 4.352 1.00 94.19 101 GLY A N 1
ATOM 745 C CA . GLY A 1 101 ? -5.752 -6.645 5.493 1.00 94.19 101 GLY A CA 1
ATOM 746 C C . GLY A 1 101 ? -6.132 -5.790 6.703 1.00 94.19 101 GLY A C 1
ATOM 747 O O . GLY A 1 101 ? -6.276 -6.315 7.803 1.00 94.19 101 GLY A O 1
ATOM 748 N N . ILE A 1 102 ? -6.375 -4.491 6.497 1.00 94.94 102 ILE A N 1
ATOM 749 C CA . ILE A 1 102 ? -6.805 -3.584 7.572 1.00 94.94 102 ILE A CA 1
ATOM 750 C C . ILE A 1 102 ? -8.156 -4.024 8.146 1.00 94.94 102 ILE A C 1
ATOM 752 O O . ILE A 1 102 ? -8.308 -4.080 9.365 1.00 94.94 102 ILE A O 1
ATOM 756 N N . LEU A 1 103 ? -9.122 -4.380 7.295 1.00 95.31 103 LEU A N 1
ATOM 757 C CA . LEU A 1 103 ? -10.430 -4.852 7.744 1.00 95.31 103 LEU A CA 1
ATOM 758 C C . LEU A 1 103 ? -10.311 -6.135 8.573 1.00 95.31 103 LEU A C 1
ATOM 760 O O . LEU A 1 103 ? -10.923 -6.220 9.633 1.00 95.31 103 LEU A O 1
ATOM 764 N N . ALA A 1 104 ? -9.491 -7.092 8.135 1.00 96.88 104 ALA A N 1
ATOM 765 C CA . ALA A 1 104 ? -9.243 -8.324 8.877 1.00 96.88 104 ALA A CA 1
ATOM 766 C C . ALA A 1 104 ? -8.603 -8.041 10.245 1.00 96.88 104 ALA A C 1
ATOM 768 O O . ALA A 1 104 ? -9.033 -8.601 11.250 1.00 96.88 104 ALA A O 1
ATOM 769 N N . THR A 1 105 ? -7.627 -7.125 10.313 1.00 97.12 105 THR A N 1
ATOM 770 C CA . THR A 1 105 ? -7.034 -6.723 11.601 1.00 97.12 105 THR A CA 1
ATOM 771 C C . THR A 1 105 ? -8.038 -6.014 12.505 1.00 97.12 105 THR A C 1
ATOM 773 O O . THR A 1 105 ? -8.094 -6.305 13.692 1.00 97.12 105 THR A O 1
ATOM 776 N N . ALA A 1 106 ? -8.877 -5.134 11.953 1.00 96.94 106 ALA A N 1
ATOM 777 C CA . ALA A 1 106 ? -9.896 -4.428 12.718 1.00 96.94 106 ALA A CA 1
ATOM 778 C C . ALA A 1 106 ? -10.963 -5.385 13.268 1.00 96.94 106 ALA A C 1
ATOM 780 O O . ALA A 1 106 ? -11.406 -5.205 14.397 1.00 96.94 106 ALA A O 1
ATOM 781 N N . GLN A 1 107 ? -11.354 -6.403 12.495 1.00 97.19 107 GLN A N 1
ATOM 782 C CA . GLN A 1 107 ? -12.277 -7.448 12.944 1.00 97.19 107 GLN A CA 1
ATOM 783 C C . GLN A 1 107 ? -11.678 -8.269 14.084 1.00 97.19 107 GLN A C 1
ATOM 785 O O . GLN A 1 107 ? -12.321 -8.407 15.116 1.00 97.19 107 GLN A O 1
ATOM 790 N N . LEU A 1 108 ? -10.426 -8.718 13.945 1.00 97.62 108 LEU A N 1
ATOM 791 C CA . LEU A 1 108 ? -9.727 -9.440 15.009 1.00 97.62 108 LEU A CA 1
ATOM 792 C C . LEU A 1 108 ? -9.688 -8.627 16.315 1.00 97.62 108 LEU A C 1
ATOM 794 O O . LEU A 1 108 ? -10.005 -9.147 17.379 1.00 97.62 108 LEU A O 1
ATOM 798 N N . THR A 1 109 ? -9.343 -7.340 16.229 1.00 97.12 109 THR A N 1
ATOM 799 C CA . THR A 1 109 ? -9.317 -6.447 17.395 1.00 97.12 109 THR A CA 1
ATOM 800 C C . THR A 1 109 ? -10.715 -6.206 17.969 1.00 97.12 109 THR A C 1
ATOM 802 O O . THR A 1 109 ? -10.872 -6.133 19.184 1.00 97.12 109 THR A O 1
ATOM 805 N N . ALA A 1 110 ? -11.745 -6.090 17.127 1.00 97.19 110 ALA A N 1
ATOM 806 C CA . ALA A 1 110 ? -13.120 -5.958 17.600 1.00 97.19 110 ALA A CA 1
ATOM 807 C C . ALA A 1 110 ? -13.574 -7.211 18.365 1.00 97.19 110 ALA A C 1
ATOM 809 O O . ALA A 1 110 ? -14.161 -7.080 19.437 1.00 97.19 110 ALA A O 1
ATOM 810 N N . ASP A 1 111 ? -13.258 -8.402 17.857 1.00 97.88 111 ASP A N 1
ATOM 811 C CA . ASP A 1 111 ? -13.585 -9.671 18.509 1.00 97.88 111 ASP A CA 1
ATOM 812 C C . ASP A 1 111 ? -12.858 -9.816 19.859 1.00 97.88 111 ASP A C 1
ATOM 814 O O . ASP A 1 111 ? -13.456 -10.259 20.841 1.00 97.88 111 ASP A O 1
ATOM 818 N N . GLU A 1 112 ? -11.597 -9.377 19.939 1.00 98.19 112 GLU A N 1
ATOM 819 C CA . GLU A 1 112 ? -10.823 -9.328 21.187 1.00 98.19 112 GLU A CA 1
ATOM 820 C C . GLU A 1 112 ? -11.475 -8.406 22.229 1.00 98.19 112 GLU A C 1
ATOM 822 O O . GLU A 1 112 ? -11.692 -8.824 23.367 1.00 98.19 112 GLU A O 1
ATOM 827 N N . TYR A 1 113 ? -11.880 -7.192 21.836 1.00 97.50 113 TYR A N 1
ATOM 828 C CA . TYR A 1 113 ? -12.575 -6.269 22.739 1.00 97.50 113 TYR A CA 1
ATOM 829 C C . TYR A 1 113 ? -13.937 -6.793 23.199 1.00 97.50 113 TYR A C 1
ATOM 831 O O . TYR A 1 113 ? -14.335 -6.543 24.337 1.00 97.50 113 TYR A O 1
ATOM 839 N N . VAL A 1 114 ? -14.667 -7.510 22.340 1.00 98.25 114 VAL A N 1
ATOM 840 C CA . VAL A 1 114 ? -15.934 -8.141 22.732 1.00 98.25 114 VAL A CA 1
ATOM 841 C C . VAL A 1 114 ? -15.682 -9.221 23.781 1.00 98.25 114 VAL A C 1
ATOM 843 O O . VAL A 1 114 ? -16.372 -9.238 24.798 1.00 98.25 114 VAL A O 1
ATOM 846 N N . ALA A 1 115 ? -14.672 -10.071 23.584 1.00 98.06 115 ALA A N 1
ATOM 847 C CA . ALA A 1 115 ? -14.309 -11.095 24.558 1.00 98.06 115 ALA A CA 1
ATOM 848 C C . ALA A 1 115 ? -13.890 -10.481 25.907 1.00 98.06 115 ALA A C 1
ATOM 850 O O . ALA A 1 115 ? -14.388 -10.899 26.953 1.00 98.06 115 ALA A O 1
ATOM 851 N N . GLU A 1 116 ? -13.049 -9.441 25.888 1.00 97.81 116 GLU A N 1
ATOM 852 C CA . GLU A 1 116 ? -12.627 -8.728 27.100 1.00 97.81 116 GLU A CA 1
ATOM 853 C C . GLU A 1 116 ? -13.817 -8.078 27.823 1.00 97.81 116 GLU A C 1
ATOM 855 O O . GLU A 1 116 ? -13.959 -8.205 29.042 1.00 97.81 116 GLU A O 1
ATOM 860 N N . ALA A 1 117 ? -14.717 -7.425 27.082 1.00 97.75 117 ALA A N 1
ATOM 861 C CA . ALA A 1 117 ? -15.908 -6.801 27.649 1.00 97.75 117 ALA A CA 1
ATOM 862 C C . ALA A 1 117 ? -16.871 -7.833 28.263 1.00 97.75 117 ALA A C 1
ATOM 864 O O . ALA A 1 117 ? -17.448 -7.585 29.327 1.00 97.75 117 ALA A O 1
ATOM 865 N N . GLU A 1 118 ? -17.041 -8.994 27.625 1.00 98.12 118 GLU A N 1
ATOM 866 C CA . GLU A 1 118 ? -17.841 -10.092 28.170 1.00 98.12 118 GLU A CA 1
ATOM 867 C C . GLU A 1 118 ? -17.254 -10.631 29.477 1.00 98.12 118 GLU A C 1
ATOM 869 O O . GLU A 1 118 ? -17.991 -10.818 30.451 1.00 98.12 118 GLU A O 1
ATOM 874 N N . ASP A 1 119 ? -15.943 -10.860 29.524 1.00 98.38 119 ASP A N 1
ATOM 875 C CA . ASP A 1 119 ? -15.270 -11.372 30.716 1.00 98.38 119 ASP A CA 1
ATOM 876 C C . ASP A 1 119 ? -15.306 -10.360 31.864 1.00 98.38 119 ASP A C 1
ATOM 878 O O . ASP A 1 119 ? -15.662 -10.722 32.992 1.00 98.38 119 ASP A O 1
ATOM 882 N N . PHE A 1 120 ? -15.071 -9.078 31.574 1.00 98.00 120 PHE A N 1
ATOM 883 C CA . PHE A 1 120 ? -15.221 -8.004 32.554 1.00 98.00 120 PHE A CA 1
ATOM 884 C C . PHE A 1 120 ? -16.656 -7.924 33.094 1.00 98.00 120 PHE A C 1
ATOM 886 O O . PHE A 1 120 ? -16.869 -7.820 34.304 1.00 98.00 120 PHE A O 1
ATOM 893 N N . SER A 1 121 ? -17.665 -8.044 32.224 1.00 98.12 121 SER A N 1
ATOM 894 C CA . SER A 1 121 ? -19.074 -8.044 32.632 1.00 98.12 121 SER A CA 1
ATOM 895 C C . SER A 1 121 ? -19.416 -9.228 33.544 1.00 98.12 121 SER A C 1
ATOM 897 O O . SER A 1 121 ? -20.093 -9.061 34.569 1.00 98.12 121 SER A O 1
ATOM 899 N N . ARG A 1 122 ? -18.916 -10.430 33.220 1.00 98.12 122 ARG A N 1
ATOM 900 C CA . ARG A 1 122 ? -19.080 -11.630 34.059 1.00 98.12 122 ARG A CA 1
ATOM 901 C C . ARG A 1 122 ? -18.438 -11.429 35.427 1.00 98.12 122 ARG A C 1
ATOM 903 O O . ARG A 1 122 ? -19.083 -11.709 36.442 1.00 98.12 122 ARG A O 1
ATOM 910 N N . GLN A 1 123 ? -17.214 -10.906 35.458 1.00 98.44 123 GLN A N 1
ATOM 911 C CA . GLN A 1 123 ? -16.493 -10.628 36.695 1.00 98.44 123 GLN A CA 1
ATOM 912 C C . GLN A 1 123 ? -17.244 -9.606 37.554 1.00 98.44 123 GLN A C 1
ATOM 914 O O . GLN A 1 123 ? -17.566 -9.909 38.703 1.00 98.44 123 GLN A O 1
ATOM 919 N N . MET A 1 124 ? -17.618 -8.458 36.988 1.00 98.31 124 MET A N 1
ATOM 920 C CA . MET A 1 124 ? -18.344 -7.405 37.703 1.00 98.31 124 MET A CA 1
ATOM 921 C C . MET A 1 124 ? -19.689 -7.898 38.246 1.00 98.31 124 MET A C 1
ATOM 923 O O . MET A 1 124 ? -20.057 -7.588 39.376 1.00 98.31 124 MET A O 1
ATOM 927 N N . THR A 1 125 ? -20.408 -8.729 37.487 1.00 98.19 125 THR A N 1
ATOM 928 C CA . THR A 1 125 ? -21.662 -9.331 37.961 1.00 98.19 125 THR A CA 1
ATOM 929 C C . THR A 1 125 ? -21.426 -10.284 39.135 1.00 98.19 125 THR A C 1
ATOM 931 O O . THR A 1 125 ? -22.223 -10.315 40.075 1.00 98.19 125 THR A O 1
ATOM 934 N N . SER A 1 126 ? -20.352 -11.079 39.095 1.00 98.25 126 SER A N 1
ATOM 935 C CA . SER A 1 126 ? -20.004 -11.988 40.192 1.00 98.25 126 SER A CA 1
ATOM 936 C C . SER A 1 126 ? -19.598 -11.232 41.458 1.00 98.25 126 SER A C 1
ATOM 938 O O . SER A 1 126 ? -20.062 -11.569 42.546 1.00 98.25 126 SER A O 1
ATOM 940 N N . GLU A 1 127 ? -18.819 -10.161 41.305 1.00 98.38 127 GLU A N 1
ATOM 941 C CA . GLU A 1 127 ? -18.367 -9.318 42.405 1.00 98.38 127 GLU A CA 1
ATOM 942 C C . GLU A 1 127 ? -19.537 -8.564 43.040 1.00 98.38 127 GLU A C 1
ATOM 944 O O . GLU A 1 127 ? -19.711 -8.615 44.256 1.00 98.38 127 GLU A O 1
ATOM 949 N N . ALA A 1 128 ? -20.400 -7.948 42.227 1.00 97.94 128 ALA A N 1
ATOM 950 C CA . ALA A 1 128 ? -21.594 -7.274 42.719 1.00 97.94 128 ALA A CA 1
ATOM 951 C C . ALA A 1 128 ? -22.481 -8.234 43.524 1.00 97.94 128 ALA A C 1
ATOM 953 O O . ALA A 1 128 ? -22.930 -7.886 44.612 1.00 97.94 128 ALA A O 1
ATOM 954 N N . ARG A 1 129 ? -22.699 -9.468 43.039 1.00 97.75 129 ARG A N 1
ATOM 955 C CA . ARG A 1 129 ? -23.466 -10.489 43.778 1.00 97.75 129 ARG A CA 1
ATOM 956 C C . ARG A 1 129 ? -22.832 -10.828 45.123 1.00 97.75 129 ARG A C 1
ATOM 958 O O . ARG A 1 129 ? -23.550 -10.847 46.117 1.00 97.75 129 ARG A O 1
ATOM 965 N N . ALA A 1 130 ? -21.518 -11.040 45.164 1.00 98.06 130 ALA A N 1
ATOM 966 C CA . ALA A 1 130 ? -20.810 -11.321 46.409 1.00 98.06 130 ALA A CA 1
ATOM 967 C C . ALA A 1 130 ? -20.951 -10.164 47.415 1.00 98.06 130 ALA A C 1
ATOM 969 O O . ALA A 1 130 ? -21.312 -10.390 48.569 1.00 98.06 130 ALA A O 1
ATOM 970 N N . GLN A 1 131 ? -20.766 -8.920 46.960 1.00 97.88 131 GLN A N 1
ATOM 971 C CA . GLN A 1 131 ? -20.938 -7.731 47.799 1.00 97.88 131 GLN A CA 1
ATOM 972 C C . GLN A 1 131 ? -22.383 -7.575 48.291 1.00 97.88 131 GLN A C 1
ATOM 974 O O . GLN A 1 131 ? -22.611 -7.211 49.446 1.00 97.88 131 GLN A O 1
ATOM 979 N N . TYR A 1 132 ? -23.376 -7.857 47.441 1.00 97.56 132 TYR A N 1
ATOM 980 C CA . TYR A 1 132 ? -24.780 -7.838 47.848 1.00 97.56 132 TYR A CA 1
ATOM 981 C C . TYR A 1 132 ? -25.068 -8.886 48.921 1.00 97.56 132 TYR A C 1
ATOM 983 O O . TYR A 1 132 ? -25.738 -8.570 49.901 1.00 97.56 132 TYR A O 1
ATOM 991 N N . GLU A 1 133 ? -24.571 -10.113 48.763 1.00 98.12 133 GLU A N 1
ATOM 992 C CA . GLU A 1 133 ? -24.753 -11.180 49.749 1.00 98.12 133 GLU A CA 1
ATOM 993 C C . GLU A 1 133 ? -24.102 -10.830 51.092 1.00 98.12 133 GLU A C 1
ATOM 995 O O . GLU A 1 133 ? -24.752 -10.986 52.127 1.00 98.12 133 GLU A O 1
ATOM 1000 N N . GLU A 1 134 ? -22.889 -10.271 51.081 1.00 98.00 134 GLU A N 1
ATOM 1001 C CA . GLU A 1 134 ? -22.177 -9.810 52.281 1.00 98.00 134 GLU A CA 1
ATOM 1002 C C . GLU A 1 134 ? -22.923 -8.683 53.011 1.00 98.00 134 GLU A C 1
ATOM 1004 O O . GLU A 1 134 ? -23.108 -8.715 54.229 1.00 98.00 134 GLU A O 1
ATOM 1009 N N . GLN A 1 135 ? -23.419 -7.683 52.279 1.00 97.56 135 GLN A N 1
ATOM 1010 C CA . GLN A 1 135 ? -24.208 -6.611 52.890 1.00 97.56 135 GLN A CA 1
ATOM 1011 C C . GLN A 1 135 ? -25.505 -7.148 53.503 1.00 97.56 135 GLN A C 1
ATOM 1013 O O . GLN A 1 135 ? -25.958 -6.673 54.549 1.00 97.56 135 GLN A O 1
ATOM 1018 N N . LEU A 1 136 ? -26.107 -8.153 52.869 1.00 98.06 136 LEU A N 1
ATOM 1019 C CA . LEU A 1 136 ? -27.353 -8.754 53.319 1.00 98.06 136 LEU A CA 1
ATOM 1020 C C . LEU A 1 136 ? -27.134 -9.614 54.576 1.00 98.06 136 LEU A C 1
ATOM 1022 O O . LEU A 1 136 ? -27.949 -9.551 55.501 1.00 98.06 136 LEU A O 1
ATOM 1026 N N . THR A 1 137 ? -26.031 -10.365 54.667 1.00 97.94 137 THR A N 1
ATOM 1027 C CA . THR A 1 137 ? -25.659 -11.079 55.901 1.00 97.94 137 THR A CA 1
ATOM 1028 C C . THR A 1 137 ? -25.361 -10.099 57.034 1.00 97.94 137 THR A C 1
ATOM 1030 O O . THR A 1 137 ? -25.982 -10.214 58.092 1.00 97.94 137 THR A O 1
ATOM 1033 N N . ALA A 1 138 ? -24.547 -9.067 56.796 1.00 97.31 138 ALA A N 1
ATOM 1034 C CA . ALA A 1 138 ? -24.224 -8.051 57.800 1.00 97.31 138 ALA A CA 1
ATOM 1035 C C . ALA A 1 138 ? -25.472 -7.306 58.317 1.00 97.31 138 ALA A C 1
ATOM 1037 O O . ALA A 1 138 ? -25.622 -7.067 59.520 1.00 97.31 138 ALA A O 1
ATOM 1038 N N . ALA A 1 139 ? -26.415 -6.964 57.432 1.00 96.94 139 ALA A N 1
ATOM 1039 C CA . ALA A 1 139 ? -27.674 -6.330 57.820 1.00 96.94 139 ALA A CA 1
ATOM 1040 C C . ALA A 1 139 ? -28.553 -7.256 58.678 1.00 96.94 139 ALA A C 1
ATOM 1042 O O . ALA A 1 139 ? -29.152 -6.799 59.656 1.00 96.94 139 ALA A O 1
ATOM 1043 N N . ARG A 1 140 ? -28.620 -8.554 58.342 1.00 97.00 140 ARG A N 1
ATOM 1044 C CA . ARG A 1 140 ? -29.363 -9.559 59.122 1.00 97.00 140 ARG A CA 1
ATOM 1045 C C . ARG A 1 140 ? -28.759 -9.764 60.506 1.00 97.00 140 ARG A C 1
ATOM 1047 O O . ARG A 1 140 ? -29.505 -9.770 61.481 1.00 97.00 140 ARG A O 1
ATOM 1054 N N . GLU A 1 141 ? -27.439 -9.881 60.601 1.00 97.69 141 GLU A N 1
ATOM 1055 C CA . GLU A 1 141 ? -26.729 -10.008 61.878 1.00 97.69 141 GLU A CA 1
ATOM 1056 C C . GLU A 1 141 ? -26.966 -8.784 62.766 1.00 97.69 141 GLU A C 1
ATOM 1058 O O . GLU A 1 141 ? -27.361 -8.917 63.926 1.00 97.69 141 GLU A O 1
ATOM 1063 N N . LYS A 1 142 ? -26.834 -7.577 62.202 1.00 95.94 142 LYS A N 1
ATOM 1064 C CA . LYS A 1 142 ? -27.088 -6.326 62.925 1.00 95.94 142 LYS A CA 1
ATOM 1065 C C . LYS A 1 142 ? -28.537 -6.214 63.402 1.00 95.94 142 LYS A C 1
ATOM 1067 O O . LYS A 1 142 ? -28.774 -5.791 64.531 1.00 95.94 142 LYS A O 1
ATOM 1072 N N . ALA A 1 143 ? -29.508 -6.594 62.570 1.00 96.12 143 ALA A N 1
ATOM 1073 C CA . ALA A 1 143 ? -30.915 -6.624 62.964 1.00 96.12 143 ALA A CA 1
ATOM 1074 C C . ALA A 1 143 ? -31.168 -7.640 64.092 1.00 96.12 143 ALA A C 1
ATOM 1076 O O . ALA A 1 143 ? -31.881 -7.320 65.042 1.00 96.12 143 ALA A O 1
ATOM 1077 N N . GLY A 1 144 ? -30.548 -8.823 64.021 1.00 96.00 144 GLY A N 1
ATOM 1078 C CA . GLY A 1 144 ? -30.597 -9.836 65.077 1.00 96.00 144 GLY A CA 1
ATOM 1079 C C . GLY A 1 144 ? -30.076 -9.308 66.414 1.00 96.00 144 GLY A C 1
ATOM 1080 O O . GLY A 1 144 ? -30.789 -9.384 67.413 1.00 96.00 144 GLY A O 1
ATOM 1081 N N . ALA A 1 145 ? -28.902 -8.672 66.412 1.00 96.25 145 ALA A N 1
ATOM 1082 C CA . ALA A 1 145 ? -28.306 -8.079 67.610 1.00 96.25 145 ALA A CA 1
ATOM 1083 C C . ALA A 1 145 ? -29.190 -6.984 68.238 1.00 96.25 145 ALA A C 1
ATOM 1085 O O . ALA A 1 145 ? -29.316 -6.907 69.459 1.00 96.25 145 ALA A O 1
ATOM 1086 N N . ILE A 1 146 ? -29.845 -6.151 67.419 1.00 95.44 146 ILE A N 1
ATOM 1087 C CA . ILE A 1 146 ? -30.778 -5.122 67.910 1.00 95.44 146 ILE A CA 1
ATOM 1088 C C . ILE A 1 146 ? -32.000 -5.764 68.577 1.00 95.44 146 ILE A C 1
ATOM 1090 O O . ILE A 1 146 ? -32.436 -5.302 69.633 1.00 95.44 146 ILE A O 1
ATOM 1094 N N . ILE A 1 147 ? -32.562 -6.816 67.972 1.00 95.19 147 ILE A N 1
ATOM 1095 C CA . ILE A 1 147 ? -33.719 -7.529 68.528 1.00 95.19 147 ILE A CA 1
ATOM 1096 C C . ILE A 1 147 ? -33.348 -8.186 69.861 1.00 95.19 147 ILE A C 1
ATOM 1098 O O . ILE A 1 147 ? -34.112 -8.070 70.817 1.00 95.19 147 ILE A O 1
ATOM 1102 N N . GLU A 1 148 ? -32.187 -8.832 69.942 1.00 95.38 148 GLU A N 1
ATOM 1103 C CA . GLU A 1 148 ? -31.701 -9.471 71.168 1.00 95.38 148 GLU A CA 1
ATOM 1104 C C . GLU A 1 148 ? -31.475 -8.447 72.289 1.00 95.38 148 GLU A C 1
ATOM 1106 O O . GLU A 1 148 ? -32.041 -8.592 73.372 1.00 95.38 148 GLU A O 1
ATOM 1111 N N . ALA A 1 149 ? -30.772 -7.346 72.005 1.00 93.12 149 ALA A N 1
ATOM 1112 C CA . ALA A 1 149 ? -30.556 -6.269 72.971 1.00 93.12 149 ALA A CA 1
ATOM 1113 C C . ALA A 1 149 ? -31.879 -5.648 73.465 1.00 93.12 149 ALA A C 1
ATOM 1115 O O . ALA A 1 149 ? -32.043 -5.365 74.654 1.00 93.12 149 ALA A O 1
ATOM 1116 N N . ALA A 1 150 ? -32.859 -5.468 72.572 1.00 90.31 150 ALA A N 1
ATOM 1117 C CA . ALA A 1 150 ? -34.186 -4.980 72.945 1.00 90.31 150 ALA A CA 1
ATOM 1118 C C . ALA A 1 150 ? -34.950 -5.984 73.829 1.00 90.31 150 ALA A C 1
ATOM 1120 O O . ALA A 1 150 ? -35.649 -5.580 74.762 1.00 90.31 150 ALA A O 1
ATOM 1121 N N . GLN A 1 151 ? -34.823 -7.288 73.564 1.00 92.62 151 GLN A N 1
ATOM 1122 C CA . GLN A 1 151 ? -35.432 -8.337 74.387 1.00 92.62 151 GLN A CA 1
ATOM 1123 C C . GLN A 1 151 ? -34.796 -8.416 75.775 1.00 92.62 151 GLN A C 1
ATOM 1125 O O . GLN A 1 151 ? -35.528 -8.540 76.759 1.00 92.62 151 GLN A O 1
ATOM 1130 N N . GLU A 1 152 ? -33.473 -8.294 75.869 1.00 91.31 152 GLU A N 1
ATOM 1131 C CA . GLU A 1 152 ? -32.747 -8.263 77.139 1.00 91.31 152 GLU A CA 1
ATOM 1132 C C . GLU A 1 152 ? -33.133 -7.030 77.974 1.00 91.31 152 GLU A C 1
ATOM 1134 O O . GLU A 1 152 ? -33.480 -7.153 79.152 1.00 91.31 152 GLU A O 1
ATOM 1139 N N . ALA A 1 153 ? -33.203 -5.845 77.358 1.00 84.25 153 ALA A N 1
ATOM 1140 C CA . ALA A 1 153 ? -33.699 -4.631 78.010 1.00 84.25 153 ALA A CA 1
ATOM 1141 C C . ALA A 1 153 ? -35.162 -4.775 78.482 1.00 84.25 153 ALA A C 1
ATOM 1143 O O . ALA A 1 153 ? -35.517 -4.385 79.595 1.00 84.25 153 ALA A O 1
ATOM 1144 N N . ALA A 1 154 ? -36.028 -5.401 77.680 1.00 83.06 154 ALA A N 1
ATOM 1145 C CA . ALA A 1 154 ? -37.406 -5.677 78.086 1.00 83.06 154 ALA A CA 1
ATOM 1146 C C . ALA A 1 154 ? -37.493 -6.726 79.214 1.00 83.06 154 ALA A C 1
ATOM 1148 O O . ALA A 1 154 ? -38.404 -6.678 80.044 1.00 83.06 154 ALA A O 1
ATOM 1149 N N . ALA A 1 155 ? -36.574 -7.695 79.254 1.00 84.81 155 ALA A N 1
ATOM 1150 C CA . ALA A 1 155 ? -36.490 -8.691 80.317 1.00 84.81 155 ALA A CA 1
ATOM 1151 C C . ALA A 1 155 ? -36.009 -8.075 81.638 1.00 84.81 155 ALA A C 1
ATOM 1153 O O . ALA A 1 155 ? -36.613 -8.350 82.674 1.00 84.81 155 ALA A O 1
ATOM 1154 N N . THR A 1 156 ? -35.007 -7.191 81.609 1.00 83.62 156 THR A N 1
ATOM 1155 C CA . THR A 1 156 ? -34.546 -6.462 82.805 1.00 83.62 156 THR A CA 1
ATOM 1156 C C . THR A 1 156 ? -35.635 -5.543 83.367 1.00 83.62 156 THR A C 1
ATOM 1158 O O . THR A 1 156 ? -35.875 -5.560 84.573 1.00 83.62 156 THR A O 1
ATOM 1161 N N . MET A 1 157 ? -36.394 -4.836 82.518 1.00 75.81 157 MET A N 1
ATOM 1162 C CA . MET A 1 157 ? -37.554 -4.045 82.966 1.00 75.81 157 MET A CA 1
ATOM 1163 C C . MET A 1 157 ? -38.658 -4.901 83.603 1.00 75.81 157 MET A C 1
ATOM 1165 O O . MET A 1 157 ? -39.230 -4.510 84.620 1.00 75.81 157 MET A O 1
ATOM 1169 N N . ARG A 1 158 ? -38.952 -6.085 83.046 1.00 73.12 158 ARG A N 1
ATOM 1170 C CA . ARG A 1 158 ? -39.929 -7.019 83.638 1.00 73.12 158 ARG A CA 1
ATOM 1171 C C . ARG A 1 158 ? -39.432 -7.650 84.941 1.00 73.12 158 ARG A C 1
ATOM 1173 O O . ARG A 1 158 ? -40.235 -7.852 85.846 1.00 73.12 158 ARG A O 1
ATOM 1180 N N . GLY A 1 159 ? -38.135 -7.937 85.049 1.00 66.50 159 GLY A N 1
ATOM 1181 C CA . GLY A 1 159 ? -37.505 -8.467 86.261 1.00 66.50 159 GLY A CA 1
ATOM 1182 C C . GLY A 1 159 ? -37.461 -7.464 87.419 1.00 66.50 159 GLY A C 1
ATOM 1183 O O . GLY A 1 159 ? -37.553 -7.870 88.573 1.00 66.50 159 GLY A O 1
ATOM 1184 N N . ASN A 1 160 ? -37.405 -6.161 87.118 1.00 61.09 160 ASN A N 1
ATOM 1185 C CA . ASN A 1 160 ? -37.367 -5.089 88.118 1.00 61.09 160 ASN A CA 1
ATOM 1186 C C . ASN A 1 160 ? -38.730 -4.681 88.706 1.00 61.09 160 ASN A C 1
ATOM 1188 O O . ASN A 1 160 ? -38.750 -3.789 89.549 1.00 61.09 160 ASN A O 1
ATOM 1192 N N . GLY A 1 161 ? -39.844 -5.312 88.310 1.00 55.00 161 GLY A N 1
ATOM 1193 C CA . GLY A 1 161 ? -41.129 -5.275 89.027 1.00 55.00 161 GLY A CA 1
ATOM 1194 C C . GLY A 1 161 ? -41.504 -3.949 89.709 1.00 55.00 161 GLY A C 1
ATOM 1195 O O . GLY A 1 161 ? -41.783 -3.946 90.906 1.00 55.00 161 GLY A O 1
ATOM 1196 N N . VAL A 1 162 ? -41.509 -2.824 88.985 1.00 46.56 162 VAL A N 1
ATOM 1197 C CA . VAL A 1 162 ? -42.006 -1.551 89.532 1.00 46.56 162 VAL A CA 1
ATOM 1198 C C . VAL A 1 162 ? -43.540 -1.605 89.551 1.00 46.56 162 VAL A C 1
ATOM 1200 O O . VAL A 1 162 ? -44.150 -1.826 88.500 1.00 46.56 162 VAL A O 1
ATOM 1203 N N . PRO A 1 163 ? -44.202 -1.433 90.712 1.00 46.84 163 PRO A N 1
ATOM 1204 C CA . PRO A 1 163 ? -45.653 -1.392 90.767 1.00 46.84 163 PRO A CA 1
ATOM 1205 C C . PRO A 1 163 ? -46.134 -0.116 90.073 1.00 46.84 163 PRO A C 1
ATOM 1207 O O . PRO A 1 163 ? -45.763 0.992 90.454 1.00 46.84 163 PRO A O 1
ATOM 1210 N N . VAL A 1 164 ? -46.981 -0.282 89.057 1.00 52.91 164 VAL A N 1
ATOM 1211 C CA . VAL A 1 164 ? -47.705 0.810 88.397 1.00 52.91 164 VAL A CA 1
ATOM 1212 C C . VAL A 1 164 ? -48.665 1.427 89.418 1.00 52.91 164 VAL A C 1
ATOM 1214 O O . VAL A 1 164 ? -49.805 0.992 89.567 1.00 52.91 164 VAL A O 1
ATOM 1217 N N . VAL A 1 165 ? -48.194 2.430 90.158 1.00 48.31 165 VAL A N 1
ATOM 1218 C CA . VAL A 1 165 ? -49.024 3.292 91.004 1.00 48.31 165 VAL A CA 1
ATOM 1219 C C . VAL A 1 165 ? -48.867 4.727 90.516 1.00 48.31 165 VAL A C 1
ATOM 1221 O O . VAL A 1 165 ? -47.845 5.364 90.728 1.00 48.31 165 VAL A O 1
ATOM 1224 N N . GLY A 1 166 ? -49.917 5.194 89.835 1.00 51.25 166 GLY A N 1
ATOM 1225 C CA . GLY A 1 166 ? -50.346 6.589 89.698 1.00 51.25 166 GLY A CA 1
ATOM 1226 C C . GLY A 1 166 ? -49.274 7.682 89.667 1.00 51.25 166 GLY A C 1
ATOM 1227 O O . GLY A 1 166 ? -49.029 8.326 90.681 1.00 51.25 166 GLY A O 1
ATOM 1228 N N . GLY A 1 167 ? -48.759 7.982 88.471 1.00 48.31 167 GLY A N 1
ATOM 1229 C CA . GLY A 1 167 ? -47.916 9.155 88.204 1.00 48.31 167 GLY A CA 1
ATOM 1230 C C . GLY A 1 167 ? -47.760 9.472 86.711 1.00 48.31 167 GLY A C 1
ATOM 1231 O O . GLY A 1 167 ? -46.689 9.859 86.273 1.00 48.31 167 GLY A O 1
ATOM 1232 N N . GLY A 1 168 ? -48.797 9.259 85.893 1.00 53.12 168 GLY A N 1
ATOM 1233 C CA . GLY A 1 168 ? -48.706 9.233 84.421 1.00 53.12 168 GLY A CA 1
ATOM 1234 C C . GLY A 1 168 ? -48.604 10.585 83.695 1.00 53.12 168 GLY A C 1
ATOM 1235 O O . GLY A 1 168 ? -49.238 10.747 82.656 1.00 53.12 168 GLY A O 1
ATOM 1236 N N . GLN A 1 169 ? -47.869 11.567 84.222 1.00 52.06 169 GLN A N 1
ATOM 1237 C CA . GLN A 1 169 ? -47.701 12.882 83.577 1.00 52.06 169 GLN A CA 1
ATOM 1238 C C . GLN A 1 169 ? -46.255 13.124 83.080 1.00 52.06 169 GLN A C 1
ATOM 1240 O O . GLN A 1 169 ? -46.122 13.257 81.862 1.00 52.06 169 GLN A O 1
ATOM 1245 N N . PRO A 1 170 ? -45.186 13.076 83.910 1.00 56.75 170 PRO A N 1
ATOM 1246 C CA . PRO A 1 170 ? -43.812 13.342 83.452 1.00 56.75 170 PRO A CA 1
ATOM 1247 C C . PRO A 1 170 ? -43.250 12.262 82.508 1.00 56.75 170 PRO A C 1
ATOM 1249 O O . PRO A 1 170 ? -42.742 12.605 81.446 1.00 56.75 170 PRO A O 1
ATOM 1252 N N . GLU A 1 171 ? -43.452 10.964 82.786 1.00 60.03 171 GLU A N 1
ATOM 1253 C CA . GLU A 1 171 ? -43.026 9.882 81.867 1.00 60.03 171 GLU A CA 1
ATOM 1254 C C . GLU A 1 171 ? -43.736 9.966 80.504 1.00 60.03 171 GLU A C 1
ATOM 1256 O O . GLU A 1 171 ? -43.165 9.643 79.464 1.00 60.03 171 GLU A O 1
ATOM 1261 N N . SER A 1 172 ? -44.989 10.440 80.479 1.00 70.88 172 SER A N 1
ATOM 1262 C CA . SER A 1 172 ? -45.732 10.632 79.227 1.00 70.88 172 SER A CA 1
ATOM 1263 C C . SER A 1 172 ? -45.195 11.803 78.402 1.00 70.88 172 SER A C 1
ATOM 1265 O O . SER A 1 172 ? -45.371 11.825 77.185 1.00 70.88 172 SER A O 1
ATOM 1267 N N . GLU A 1 173 ? -44.597 12.795 79.061 1.00 77.31 173 GLU A N 1
ATOM 1268 C CA . GLU A 1 173 ? -44.024 13.986 78.441 1.00 77.31 173 GLU A CA 1
ATOM 1269 C C . GLU A 1 173 ? -42.628 13.677 77.887 1.00 77.31 173 GLU A C 1
ATOM 1271 O O . GLU A 1 173 ? -42.377 13.939 76.712 1.00 77.31 173 GLU A O 1
ATOM 1276 N N . GLU A 1 174 ? -41.797 12.961 78.651 1.00 79.38 174 GLU A N 1
ATOM 1277 C CA . GLU A 1 174 ? -40.501 12.436 78.199 1.00 79.38 174 GLU A CA 1
ATOM 1278 C C . GLU A 1 174 ? -40.650 11.478 77.006 1.00 79.38 174 GLU A C 1
ATOM 1280 O O . GLU A 1 174 ? -39.934 11.600 76.010 1.00 79.38 174 GLU A O 1
ATOM 1285 N N . LEU A 1 175 ? -41.630 10.564 77.035 1.00 79.88 175 LEU A N 1
ATOM 1286 C CA . LEU A 1 175 ? -41.923 9.685 75.896 1.00 79.88 175 LEU A CA 1
ATOM 1287 C C . LEU A 1 175 ? -42.364 10.474 74.653 1.00 79.88 175 LEU A C 1
ATOM 1289 O O . LEU A 1 175 ? -41.996 10.119 73.532 1.00 79.88 175 LEU A O 1
ATOM 1293 N N . LYS A 1 176 ? -43.140 11.555 74.816 1.00 82.69 176 LYS A N 1
ATOM 1294 C CA . LYS A 1 176 ? -43.533 12.422 73.689 1.00 82.69 176 LYS A CA 1
ATOM 1295 C C . LYS A 1 176 ? -42.328 13.153 73.109 1.00 82.69 176 LYS A C 1
ATOM 1297 O O . LYS A 1 176 ? -42.227 13.248 71.885 1.00 82.69 176 LYS A O 1
ATOM 1302 N N . GLU A 1 177 ? -41.421 13.629 73.955 1.00 88.44 177 GLU A N 1
ATOM 1303 C CA . GLU A 1 177 ? -40.191 14.291 73.526 1.00 88.44 177 GLU A CA 1
ATOM 1304 C C . GLU A 1 177 ? -39.258 13.317 72.793 1.00 88.44 177 GLU A C 1
ATOM 1306 O O . GLU A 1 177 ? -38.776 13.629 71.705 1.00 88.44 177 GLU A O 1
ATOM 1311 N N . GLN A 1 178 ? -39.109 12.085 73.286 1.00 86.69 178 GLN A N 1
ATOM 1312 C CA . GLN A 1 178 ? -38.350 11.030 72.604 1.00 86.69 178 GLN A CA 1
ATOM 1313 C C . GLN A 1 178 ? -38.965 10.645 71.253 1.00 86.69 178 GLN A C 1
ATOM 1315 O O . GLN A 1 178 ? -38.243 10.457 70.274 1.00 86.69 178 GLN A O 1
ATOM 1320 N N . VAL A 1 179 ? -40.297 10.572 71.153 1.00 90.38 179 VAL A N 1
ATOM 1321 C CA . VAL A 1 179 ? -40.985 10.325 69.874 1.00 90.38 179 VAL A CA 1
ATOM 1322 C C . VAL A 1 179 ? -40.794 11.497 68.910 1.00 90.38 179 VAL A C 1
ATOM 1324 O O . VAL A 1 179 ? -40.601 11.275 67.713 1.00 90.38 179 VAL A O 1
ATOM 1327 N N . ALA A 1 180 ? -40.836 12.738 69.398 1.00 90.12 180 ALA A N 1
ATOM 1328 C CA . ALA A 1 180 ? -40.566 13.919 68.585 1.00 90.12 180 ALA A CA 1
ATOM 1329 C C . ALA A 1 180 ? -39.110 13.936 68.092 1.00 90.12 180 ALA A C 1
ATOM 1331 O O . ALA A 1 180 ? -38.878 14.163 66.902 1.00 90.12 180 ALA A O 1
ATOM 1332 N N . TYR A 1 181 ? -38.153 13.603 68.962 1.00 92.44 181 TYR A N 1
ATOM 1333 C CA . TYR A 1 181 ? -36.742 13.452 68.618 1.00 92.44 181 TYR A CA 1
ATOM 1334 C C . TYR A 1 181 ? -36.531 12.351 67.578 1.00 92.44 181 TYR A C 1
ATOM 1336 O O . TYR A 1 181 ? -35.913 12.600 66.547 1.00 92.44 181 TYR A O 1
ATOM 1344 N N . LEU A 1 182 ? -37.102 11.159 67.778 1.00 94.88 182 LEU A N 1
ATOM 1345 C CA . LEU A 1 182 ? -36.962 10.045 66.838 1.00 94.88 182 LEU A CA 1
ATOM 1346 C C . LEU A 1 182 ? -37.578 10.379 65.474 1.00 94.88 182 LEU A C 1
ATOM 1348 O O . LEU A 1 182 ? -37.011 10.043 64.435 1.00 94.88 182 LEU A O 1
ATOM 1352 N N . LYS A 1 183 ? -38.710 11.094 65.456 1.00 92.19 183 LYS A N 1
ATOM 1353 C CA . LYS A 1 183 ? -39.320 11.589 64.216 1.00 92.19 183 LYS A CA 1
ATOM 1354 C C . LYS A 1 183 ? -38.416 12.597 63.518 1.00 92.19 183 LYS A C 1
ATOM 1356 O O . LYS A 1 183 ? -38.143 12.417 62.335 1.00 92.19 183 LYS A O 1
ATOM 1361 N N . ALA A 1 184 ? -37.913 13.601 64.233 1.00 93.44 184 ALA A N 1
ATOM 1362 C CA . ALA A 1 184 ? -36.997 14.593 63.676 1.00 93.44 184 ALA A CA 1
ATOM 1363 C C . ALA A 1 184 ? -35.701 13.945 63.161 1.00 93.44 184 ALA A C 1
ATOM 1365 O O . ALA A 1 184 ? -35.259 14.252 62.057 1.00 93.44 184 ALA A O 1
ATOM 1366 N N . PHE A 1 185 ? -35.150 12.987 63.905 1.00 94.06 185 PHE A N 1
ATOM 1367 C CA . PHE A 1 185 ? -33.980 12.210 63.516 1.00 94.06 185 PHE A CA 1
ATOM 1368 C C . PHE A 1 185 ? -34.247 11.380 62.255 1.00 94.06 185 PHE A C 1
ATOM 1370 O O . PHE A 1 185 ? -33.491 11.468 61.294 1.00 94.06 185 PHE A O 1
ATOM 1377 N N . SER A 1 186 ? -35.365 10.648 62.196 1.00 90.56 186 SER A N 1
ATOM 1378 C CA . SER A 1 186 ? -35.743 9.881 61.001 1.00 90.56 186 SER A CA 1
ATOM 1379 C C . SER A 1 186 ? -35.953 10.781 59.777 1.00 90.56 186 SER A C 1
ATOM 1381 O O . SER A 1 186 ? -35.528 10.439 58.673 1.00 90.56 186 SER A O 1
ATOM 1383 N N . GLN A 1 187 ? -36.540 11.967 59.974 1.00 95.06 187 GLN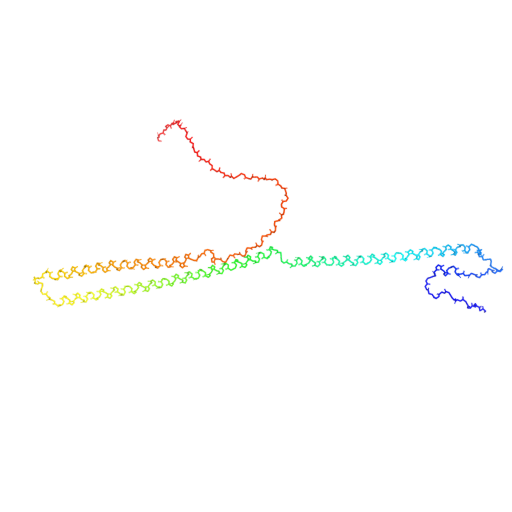 A N 1
ATOM 1384 C CA . GLN A 1 187 ? -36.740 12.967 58.930 1.00 95.06 187 GLN A CA 1
ATOM 1385 C C . GLN A 1 187 ? -35.391 13.499 58.425 1.00 95.06 187 GLN A C 1
ATOM 1387 O O . GLN A 1 187 ? -35.179 13.561 57.214 1.00 95.06 187 GLN A O 1
ATOM 1392 N N . ALA A 1 188 ? -34.469 13.824 59.337 1.00 95.06 188 ALA A N 1
ATOM 1393 C CA . ALA A 1 188 ? -33.126 14.299 59.021 1.00 95.06 188 ALA A CA 1
ATOM 1394 C C . ALA A 1 188 ? -32.302 13.230 58.290 1.00 95.06 188 ALA A C 1
ATOM 1396 O O . ALA A 1 188 ? -31.751 13.513 57.228 1.00 95.06 188 ALA A O 1
ATOM 1397 N N . CYS A 1 189 ? -32.300 11.984 58.775 1.00 91.88 189 CYS A N 1
ATOM 1398 C CA . CYS A 1 189 ? -31.640 10.867 58.100 1.00 91.88 189 CYS A CA 1
ATOM 1399 C C . CYS A 1 189 ? -32.200 10.644 56.695 1.00 91.88 189 CYS A C 1
ATOM 1401 O O . CYS A 1 189 ? -31.432 10.420 55.767 1.00 91.88 189 CYS A O 1
ATOM 1403 N N . ARG A 1 190 ? -33.522 10.741 56.501 1.00 95.44 190 ARG A N 1
ATOM 1404 C CA . ARG A 1 190 ? -34.136 10.563 55.177 1.00 95.44 190 ARG A CA 1
ATOM 1405 C C . ARG A 1 190 ? -33.734 11.667 54.198 1.00 95.44 190 ARG A C 1
ATOM 1407 O O . ARG A 1 190 ? -33.492 11.378 53.030 1.00 95.44 190 ARG A O 1
ATOM 1414 N N . VAL A 1 191 ? -33.650 12.913 54.665 1.00 96.69 191 VAL A N 1
ATOM 1415 C CA . VAL A 1 191 ? -33.161 14.041 53.856 1.00 96.69 191 VAL A CA 1
ATOM 1416 C C . VAL A 1 191 ? -31.681 13.861 53.520 1.00 96.69 191 VAL A C 1
ATOM 1418 O O . VAL A 1 191 ? -31.306 14.007 52.362 1.00 96.69 191 VAL A O 1
ATOM 1421 N N . GLN A 1 192 ? -30.863 13.469 54.495 1.00 95.50 192 GLN A N 1
ATOM 1422 C CA . GLN A 1 192 ? -29.429 13.274 54.301 1.00 95.50 192 GLN A CA 1
ATOM 1423 C C . GLN A 1 192 ? -29.115 12.094 53.370 1.00 95.50 192 GLN A C 1
ATOM 1425 O O . GLN A 1 192 ? -28.235 12.196 52.517 1.00 95.50 192 GLN A O 1
ATOM 1430 N N . LEU A 1 193 ? -29.871 10.995 53.473 1.00 94.06 193 LEU A N 1
ATOM 1431 C CA . LEU A 1 193 ? -29.751 9.862 52.556 1.00 94.06 193 LEU A CA 1
ATOM 1432 C C . LEU A 1 193 ? -30.144 10.270 51.133 1.00 94.06 193 LEU A C 1
ATOM 1434 O O . LEU A 1 193 ? -29.477 9.891 50.178 1.00 94.06 193 LEU A O 1
ATOM 1438 N N . ARG A 1 194 ? -31.199 11.083 50.991 1.00 96.44 194 ARG A N 1
ATOM 1439 C CA . ARG A 1 194 ? -31.618 11.613 49.693 1.00 96.44 194 ARG A CA 1
ATOM 1440 C C . ARG A 1 194 ? -30.541 12.498 49.073 1.00 96.44 194 ARG A C 1
ATOM 1442 O O . ARG A 1 194 ? -30.199 12.272 47.921 1.00 96.44 194 ARG A O 1
ATOM 1449 N N . SER A 1 195 ? -29.977 13.445 49.825 1.00 96.69 195 SER A N 1
ATOM 1450 C CA . SER A 1 195 ? -28.905 14.303 49.306 1.00 96.69 195 SER A CA 1
ATOM 1451 C C . SER A 1 195 ? -27.651 13.506 48.947 1.00 96.69 195 SER A C 1
ATOM 1453 O O . SER A 1 195 ? -26.984 13.824 47.972 1.00 96.69 195 SER A O 1
ATOM 1455 N N . TYR A 1 196 ? -27.336 12.456 49.713 1.00 94.62 196 TYR A N 1
ATOM 1456 C CA . TYR A 1 196 ? -26.206 11.576 49.422 1.00 94.62 196 TYR A CA 1
ATOM 1457 C C . TYR A 1 196 ? -26.427 10.756 48.142 1.00 94.62 196 TYR A C 1
ATOM 1459 O O . TYR A 1 196 ? -25.536 10.686 47.302 1.00 94.62 196 TYR A O 1
ATOM 1467 N N . LEU A 1 197 ? -27.624 10.187 47.956 1.00 94.75 197 LEU A N 1
ATOM 1468 C CA . LEU A 1 197 ? -27.975 9.460 46.733 1.00 94.75 197 LEU A CA 1
ATOM 1469 C C . LEU A 1 197 ? -28.031 10.384 45.509 1.00 94.75 197 LEU A C 1
ATOM 1471 O O . LEU A 1 197 ? -27.534 10.002 44.457 1.00 94.75 197 LEU A O 1
ATOM 1475 N N . GLU A 1 198 ? -28.583 11.595 45.638 1.00 95.06 198 GLU A N 1
ATOM 1476 C CA . GLU A 1 198 ? -28.574 12.604 44.566 1.00 95.06 198 GLU A CA 1
ATOM 1477 C C . GLU A 1 198 ? -27.136 13.019 44.198 1.00 95.06 198 GLU A C 1
ATOM 1479 O O . GLU A 1 198 ? -26.828 13.151 43.016 1.00 95.06 198 GLU A O 1
ATOM 1484 N N . ALA A 1 199 ? -26.234 13.147 45.180 1.00 95.12 199 ALA A N 1
ATOM 1485 C CA . ALA A 1 199 ? -24.820 13.424 44.927 1.00 95.12 199 ALA A CA 1
ATOM 1486 C C . ALA A 1 199 ? -24.111 12.260 44.214 1.00 95.12 199 ALA A C 1
ATOM 1488 O O . ALA A 1 199 ? -23.411 12.498 43.238 1.00 95.12 199 ALA A O 1
ATOM 1489 N N . LEU A 1 200 ? -24.328 11.012 44.648 1.00 93.50 200 LEU A N 1
ATOM 1490 C CA . LEU A 1 200 ? -23.777 9.825 43.979 1.00 93.50 200 LEU A CA 1
ATOM 1491 C C . LEU A 1 200 ? -24.282 9.684 42.540 1.00 93.50 200 LEU A C 1
ATOM 1493 O O . LEU A 1 200 ? -23.500 9.391 41.643 1.00 93.50 200 LEU A O 1
ATOM 1497 N N . LEU A 1 201 ? -25.578 9.906 42.309 1.00 89.12 201 LEU A N 1
ATOM 1498 C CA . LEU A 1 201 ? -26.161 9.895 40.965 1.00 89.12 201 LEU A CA 1
ATOM 1499 C C . LEU A 1 201 ? -25.544 10.985 40.084 1.00 89.12 201 LEU A C 1
ATOM 1501 O O . LEU A 1 201 ? -25.151 10.693 38.961 1.00 89.12 201 LEU A O 1
ATOM 1505 N N . SER A 1 202 ? -25.387 12.205 40.606 1.00 89.12 202 SER A N 1
ATOM 1506 C CA . SER A 1 202 ? -24.725 13.296 39.883 1.00 89.12 202 SER A CA 1
ATOM 1507 C C . SER A 1 202 ? -23.253 13.001 39.582 1.00 89.12 202 SER A C 1
ATOM 1509 O O . SER A 1 202 ? -22.751 13.445 38.552 1.00 89.12 202 SER A O 1
ATOM 1511 N N . ASP A 1 203 ? -22.553 12.298 40.471 1.00 87.56 203 ASP A N 1
ATOM 1512 C CA . ASP A 1 203 ? -21.149 11.924 40.284 1.00 87.56 203 ASP A CA 1
ATOM 1513 C C . ASP A 1 203 ? -21.016 10.844 39.202 1.00 87.56 203 ASP A C 1
ATOM 1515 O O . ASP A 1 203 ? -20.214 10.974 38.282 1.00 87.56 203 ASP A O 1
ATOM 1519 N N . VAL A 1 204 ? -21.900 9.839 39.215 1.00 85.44 204 VAL A N 1
ATOM 1520 C CA . VAL A 1 204 ? -21.998 8.832 38.147 1.00 85.44 204 VAL A CA 1
ATOM 1521 C C . VAL A 1 204 ? -22.369 9.482 36.810 1.00 85.44 204 VAL A C 1
ATOM 1523 O O . VAL A 1 204 ? -21.740 9.198 35.797 1.00 85.44 204 VAL A O 1
ATOM 1526 N N . GLU A 1 205 ? -23.342 10.392 36.777 1.00 83.12 205 GLU A N 1
ATOM 1527 C CA . GLU A 1 205 ? -23.683 11.144 35.562 1.00 83.12 205 GLU A CA 1
ATOM 1528 C C . GLU A 1 205 ? -22.526 12.030 35.080 1.00 83.12 205 GLU A C 1
ATOM 1530 O O . GLU A 1 205 ? -22.339 12.187 33.876 1.00 83.12 205 GLU A O 1
ATOM 1535 N N . SER A 1 206 ? -21.716 12.584 35.983 1.00 80.38 206 SER A N 1
ATOM 1536 C CA . SER A 1 206 ? -20.526 13.357 35.622 1.00 80.38 206 SER A CA 1
ATOM 1537 C C . SER A 1 206 ? -19.433 12.464 35.036 1.00 80.38 206 SER A C 1
ATOM 1539 O O . SER A 1 206 ? -18.962 12.722 33.931 1.00 80.38 206 SER A O 1
ATOM 1541 N N . GLU A 1 207 ? -19.047 11.399 35.732 1.00 70.94 207 GLU A N 1
ATOM 1542 C CA . GLU A 1 207 ? -17.952 10.512 35.329 1.00 70.94 207 GLU A CA 1
ATOM 1543 C C . GLU A 1 207 ? -18.305 9.689 34.079 1.00 70.94 207 GLU A C 1
ATOM 1545 O O . GLU A 1 207 ? -17.496 9.563 33.159 1.00 70.94 207 GLU A O 1
ATOM 1550 N N . TRP A 1 208 ? -19.545 9.203 33.975 1.00 59.34 208 TRP A N 1
ATOM 1551 C CA . TRP A 1 208 ? -19.991 8.362 32.857 1.00 59.34 208 TRP A CA 1
ATOM 1552 C C . TRP A 1 208 ? -20.675 9.157 31.744 1.00 59.34 208 TRP A C 1
ATOM 1554 O O . TRP A 1 208 ? -20.558 8.796 30.577 1.00 59.34 208 TRP A O 1
ATOM 1564 N N . GLY A 1 209 ? -21.330 10.279 32.052 1.00 56.19 209 GLY A N 1
ATOM 1565 C CA . GLY A 1 209 ? -21.844 11.203 31.035 1.00 56.19 209 GLY A CA 1
ATOM 1566 C C . GLY A 1 209 ? -20.735 12.009 30.353 1.00 56.19 209 GLY A C 1
ATOM 1567 O O . GLY A 1 209 ? -20.903 12.434 29.208 1.00 56.19 209 GLY A O 1
ATOM 1568 N N . ARG A 1 210 ? -19.562 12.166 30.993 1.00 51.91 210 ARG A N 1
ATOM 1569 C CA . ARG A 1 210 ? -18.345 12.662 30.328 1.00 51.91 210 ARG A CA 1
ATOM 1570 C C . ARG A 1 210 ? -17.564 11.606 29.555 1.00 51.91 210 ARG A C 1
ATOM 1572 O O . ARG A 1 210 ? -16.627 12.007 28.855 1.00 51.91 210 ARG A O 1
ATOM 1579 N N . ALA A 1 211 ? -17.967 10.334 29.554 1.00 51.66 211 ALA A N 1
ATOM 1580 C CA . ALA A 1 211 ? -17.570 9.401 28.501 1.00 51.66 211 ALA A CA 1
ATOM 1581 C C . ALA A 1 211 ? -18.267 9.823 27.193 1.00 51.66 211 ALA A C 1
ATOM 1583 O O . ALA A 1 211 ? -19.227 9.225 26.716 1.00 51.66 211 ALA A O 1
ATOM 1584 N N . HIS A 1 212 ? -17.816 10.951 26.643 1.00 45.06 212 HIS A N 1
ATOM 1585 C CA . HIS A 1 212 ? -18.317 11.509 25.405 1.00 45.06 212 HIS A CA 1
ATOM 1586 C C . HIS A 1 212 ? -18.139 10.460 24.300 1.00 45.06 212 HIS A C 1
ATOM 1588 O O . HIS A 1 212 ? -17.085 9.821 24.242 1.00 45.06 212 HIS A O 1
ATOM 1594 N N . PRO A 1 213 ? -19.052 10.373 23.320 1.00 54.69 213 PRO A N 1
ATOM 1595 C CA . PRO A 1 213 ? -18.840 9.592 22.096 1.00 54.69 213 PRO A CA 1
ATOM 1596 C C . PRO A 1 213 ? -17.606 10.037 21.272 1.00 54.69 213 PRO A C 1
ATOM 1598 O O . PRO A 1 213 ? -17.322 9.455 20.231 1.00 54.69 213 PRO A O 1
ATOM 1601 N N . GLY A 1 214 ? -16.858 11.055 21.723 1.00 56.34 214 GLY A N 1
ATOM 1602 C CA . GLY A 1 214 ? -15.545 11.455 21.207 1.00 56.34 214 GLY A CA 1
ATOM 1603 C C . GLY A 1 214 ? -14.335 10.806 21.899 1.00 56.34 214 GLY A C 1
ATOM 1604 O O . GLY A 1 214 ? -13.215 11.050 21.466 1.00 56.34 214 GLY A O 1
ATOM 1605 N N . ALA A 1 215 ? -14.530 9.997 22.949 1.00 52.53 215 ALA A N 1
ATOM 1606 C CA . ALA A 1 215 ? -13.480 9.137 23.512 1.00 52.53 215 ALA A CA 1
ATOM 1607 C C . ALA A 1 215 ? -13.227 7.887 22.647 1.00 52.53 215 ALA A C 1
ATOM 1609 O O . ALA A 1 215 ? -12.222 7.201 22.821 1.00 52.53 215 ALA A O 1
ATOM 1610 N N . LEU A 1 216 ? -14.110 7.618 21.678 1.00 52.56 216 LEU A N 1
ATOM 1611 C CA . LEU A 1 216 ? -13.819 6.693 20.595 1.00 52.56 216 LEU A CA 1
ATOM 1612 C C . LEU A 1 216 ? -12.747 7.330 19.696 1.00 52.56 216 LEU A C 1
ATOM 1614 O O . LEU A 1 216 ? -12.943 8.463 19.237 1.00 52.56 216 LEU A O 1
ATOM 1618 N N . PRO A 1 217 ? -11.621 6.645 19.429 1.00 56.00 217 PRO A N 1
ATOM 1619 C CA . PRO A 1 217 ? -10.597 7.159 18.534 1.00 56.00 217 PRO A CA 1
ATOM 1620 C C . PRO A 1 217 ? -11.240 7.502 17.190 1.00 56.00 217 PRO A C 1
ATOM 1622 O O . PRO A 1 217 ? -11.810 6.652 16.508 1.00 56.00 217 PRO A O 1
ATOM 1625 N N . THR A 1 218 ? -11.190 8.784 16.826 1.00 59.66 218 THR A N 1
ATOM 1626 C CA . THR A 1 218 ? -11.694 9.240 15.532 1.00 59.66 218 THR A CA 1
ATOM 1627 C C . THR A 1 218 ? -10.825 8.585 14.458 1.00 59.66 218 THR A C 1
ATOM 1629 O O . THR A 1 218 ? -9.605 8.773 14.499 1.00 59.66 218 THR A O 1
ATOM 1632 N N . PRO A 1 219 ? -11.389 7.814 13.509 1.00 57.53 219 PRO A N 1
ATOM 1633 C CA . PRO A 1 219 ? -10.583 7.229 12.449 1.00 57.53 219 PRO A CA 1
ATOM 1634 C C . PRO 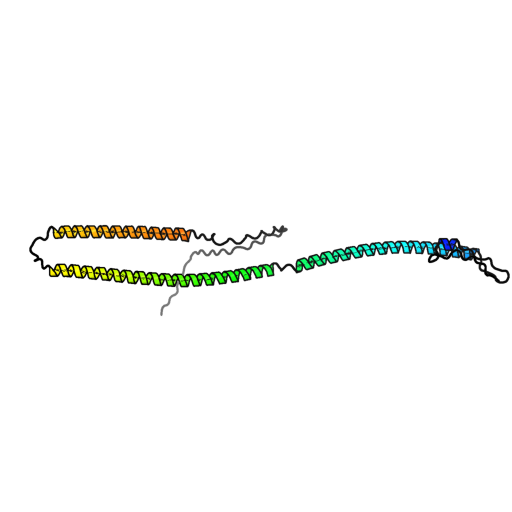A 1 219 ? -9.881 8.361 11.685 1.00 57.53 219 PRO A C 1
ATOM 1636 O O . PRO A 1 219 ? -10.475 9.435 11.505 1.00 57.53 219 PRO A O 1
ATOM 1639 N N . PRO A 1 220 ? -8.626 8.167 11.242 1.00 55.72 220 PRO A N 1
ATOM 1640 C CA . PRO A 1 220 ? -7.924 9.184 10.479 1.00 55.72 220 PRO A CA 1
ATOM 1641 C C . PRO A 1 220 ? -8.770 9.526 9.252 1.00 55.72 220 PRO A C 1
ATOM 1643 O O . PRO A 1 220 ? -9.058 8.668 8.417 1.00 55.72 220 PRO A O 1
ATOM 1646 N N . ARG A 1 221 ? -9.207 10.788 9.159 1.00 48.91 221 ARG A N 1
ATOM 1647 C CA . ARG A 1 221 ? -9.859 11.317 7.960 1.00 48.91 221 ARG A CA 1
ATOM 1648 C C . ARG A 1 221 ? -8.872 11.166 6.811 1.00 48.91 221 ARG A C 1
ATOM 1650 O O . ARG A 1 221 ? -7.934 11.952 6.693 1.00 48.91 221 ARG A O 1
ATOM 1657 N N . GLY A 1 222 ? -9.093 10.141 5.993 1.00 45.12 222 GLY A N 1
ATOM 1658 C CA . GLY A 1 222 ? -8.402 9.956 4.731 1.00 45.12 222 GLY A CA 1
ATOM 1659 C C . GLY A 1 222 ? -8.475 11.249 3.931 1.00 45.12 222 GLY A C 1
ATOM 1660 O O . GLY A 1 222 ? -9.527 11.886 3.825 1.00 45.12 222 GLY A O 1
ATOM 1661 N N . THR A 1 223 ? -7.322 11.658 3.423 1.00 47.81 223 THR A N 1
ATOM 1662 C CA . THR A 1 223 ? -7.163 12.738 2.462 1.00 47.81 223 THR A CA 1
ATOM 1663 C C . THR A 1 223 ? -8.220 12.611 1.372 1.00 47.81 223 THR A C 1
ATOM 1665 O O . THR A 1 223 ? -8.308 11.608 0.669 1.00 47.81 223 THR A O 1
ATOM 1668 N N . ARG A 1 224 ? -9.052 13.648 1.259 1.00 40.81 224 ARG A N 1
ATOM 1669 C CA . ARG A 1 224 ? -10.024 13.826 0.182 1.00 40.81 224 ARG A CA 1
ATOM 1670 C C . ARG A 1 224 ? -9.284 13.641 -1.151 1.00 40.81 224 ARG A C 1
ATOM 1672 O O . ARG A 1 224 ? -8.395 14.451 -1.426 1.00 40.81 224 ARG A O 1
ATOM 1679 N N . PRO A 1 225 ? -9.585 12.610 -1.963 1.00 41.81 225 PRO A N 1
ATOM 1680 C CA . PRO A 1 225 ? -9.004 12.531 -3.287 1.00 41.81 225 PRO A CA 1
ATOM 1681 C C . PRO A 1 225 ? -9.466 13.756 -4.068 1.00 41.81 225 PRO A C 1
ATOM 1683 O O . PRO A 1 225 ? -10.616 14.197 -3.972 1.00 41.81 225 PRO A O 1
ATOM 1686 N N . GLN A 1 226 ? -8.493 14.342 -4.753 1.00 45.53 226 GLN A N 1
ATOM 1687 C CA . GLN A 1 226 ? -8.615 15.552 -5.535 1.00 45.53 226 GLN A CA 1
ATOM 1688 C C . GLN A 1 226 ? -9.851 15.491 -6.426 1.00 45.53 226 GLN A C 1
ATOM 1690 O O . GLN A 1 226 ? -10.141 14.502 -7.096 1.00 45.53 226 GLN A O 1
ATOM 1695 N N . GLN A 1 227 ? -10.572 16.598 -6.366 1.00 42.62 227 GLN A N 1
ATOM 1696 C CA . GLN A 1 227 ? -11.654 17.003 -7.233 1.00 42.62 227 GLN A CA 1
ATOM 1697 C C . GLN A 1 227 ? -11.219 16.811 -8.693 1.00 42.62 227 GLN A C 1
ATOM 1699 O O . GLN A 1 227 ? -10.528 17.645 -9.265 1.00 42.62 227 GLN A O 1
ATOM 1704 N N . LEU A 1 228 ? -11.583 15.666 -9.274 1.00 42.31 228 LEU A N 1
ATOM 1705 C CA . LEU A 1 228 ? -11.604 15.487 -10.716 1.00 42.31 228 LEU A CA 1
ATOM 1706 C C . LEU A 1 228 ? -12.648 16.466 -11.245 1.00 42.31 228 LEU A C 1
ATOM 1708 O O . LEU A 1 228 ? -13.841 16.302 -10.980 1.00 42.31 228 LEU A O 1
ATOM 1712 N N . GLU A 1 229 ? -12.160 17.500 -11.927 1.00 45.59 229 GLU A N 1
ATOM 1713 C CA . GLU A 1 229 ? -12.904 18.413 -12.791 1.00 45.59 229 GLU A CA 1
ATOM 1714 C C . GLU A 1 229 ? -13.965 17.626 -13.571 1.00 45.59 229 GLU A C 1
ATOM 1716 O O . GLU A 1 229 ? -13.690 16.936 -14.557 1.00 45.59 229 GLU A O 1
ATOM 1721 N N . ARG A 1 230 ? -15.201 17.668 -13.065 1.00 37.78 230 ARG A N 1
ATOM 1722 C CA . ARG A 1 230 ? -16.358 17.060 -13.706 1.00 37.78 230 ARG A CA 1
ATOM 1723 C C . ARG A 1 230 ? -16.758 17.996 -14.836 1.00 37.78 230 ARG A C 1
ATOM 1725 O O . ARG A 1 230 ? -17.492 18.956 -14.623 1.00 37.78 230 ARG A O 1
ATOM 1732 N N . GLY A 1 231 ? -16.235 17.694 -16.021 1.00 42.84 231 GLY A N 1
ATOM 1733 C CA . GLY A 1 231 ? -16.728 18.229 -17.278 1.00 42.84 231 GLY A CA 1
ATOM 1734 C C . GLY A 1 231 ? -18.250 18.101 -17.362 1.00 42.84 231 GLY A C 1
ATOM 1735 O O . GLY A 1 231 ? -18.825 17.063 -17.022 1.00 42.84 231 GLY A O 1
ATOM 1736 N N . ASP A 1 232 ? -18.838 19.212 -17.782 1.00 48.94 232 ASP A N 1
ATOM 1737 C CA . ASP A 1 232 ? -20.218 19.470 -18.172 1.00 48.94 232 ASP A CA 1
ATOM 1738 C C . ASP A 1 232 ? -21.047 18.212 -18.503 1.00 48.94 232 ASP A C 1
ATOM 1740 O O . ASP A 1 232 ? -20.838 17.542 -19.519 1.00 48.94 232 ASP A O 1
ATOM 1744 N N . ARG A 1 233 ? -22.005 17.884 -17.628 1.00 40.38 233 ARG A N 1
ATOM 1745 C CA . ARG A 1 233 ? -23.135 17.000 -17.944 1.00 40.38 233 ARG A CA 1
ATOM 1746 C C . ARG A 1 233 ? -24.400 17.536 -17.270 1.00 40.38 233 ARG A C 1
ATOM 1748 O O . ARG A 1 233 ? -24.331 17.896 -16.094 1.00 40.38 233 ARG A O 1
ATOM 1755 N N . PRO A 1 234 ? -25.538 17.569 -17.986 1.00 45.50 234 PRO A N 1
ATOM 1756 C CA . PRO A 1 234 ? -26.752 18.201 -17.501 1.00 45.50 234 PRO A CA 1
ATOM 1757 C C . PRO A 1 234 ? -27.397 17.416 -16.357 1.00 45.50 234 PRO A C 1
ATOM 1759 O O . PRO A 1 234 ? -27.369 16.185 -16.302 1.00 45.50 234 PRO A O 1
ATOM 1762 N N . ASP A 1 235 ? -27.970 18.210 -15.464 1.00 41.53 235 ASP A N 1
ATOM 1763 C CA . ASP A 1 235 ? -28.664 17.878 -14.230 1.00 41.53 235 ASP A CA 1
ATOM 1764 C C . ASP A 1 235 ? -29.823 16.892 -14.470 1.00 41.53 235 ASP A C 1
ATOM 1766 O O . ASP A 1 235 ? -30.759 17.183 -15.216 1.00 41.53 235 ASP A O 1
ATOM 1770 N N . VAL A 1 236 ? -29.768 15.714 -13.843 1.00 40.22 236 VAL A N 1
ATOM 1771 C CA . VAL A 1 236 ? -30.913 14.796 -13.766 1.00 40.22 236 VAL A CA 1
ATOM 1772 C C . VAL A 1 236 ? -31.375 14.780 -12.317 1.00 40.22 236 VAL A C 1
ATOM 1774 O O . VAL A 1 236 ? -30.875 14.019 -11.487 1.00 40.22 236 VAL A O 1
ATOM 1777 N N . ALA A 1 237 ? -32.326 15.662 -12.020 1.00 39.88 237 ALA A N 1
ATOM 1778 C CA . ALA A 1 237 ? -33.028 15.710 -10.750 1.00 39.88 237 ALA A CA 1
ATOM 1779 C C . ALA A 1 237 ? -33.888 14.445 -10.578 1.00 39.88 237 ALA A C 1
ATOM 1781 O O . ALA A 1 237 ? -34.818 14.199 -11.347 1.00 39.88 237 ALA A O 1
ATOM 1782 N N . PHE A 1 238 ? -33.591 13.649 -9.552 1.00 41.56 238 PHE A N 1
ATOM 1783 C CA . PHE A 1 238 ? -34.494 12.607 -9.065 1.00 41.56 238 PHE A CA 1
ATOM 1784 C C . PHE A 1 238 ? -35.536 13.252 -8.135 1.00 41.56 238 PHE A C 1
ATOM 1786 O O . PHE A 1 238 ? -35.138 13.879 -7.149 1.00 41.56 238 PHE A O 1
ATOM 1793 N N . PRO A 1 239 ? -36.851 13.128 -8.398 1.00 53.69 239 PRO A N 1
ATOM 1794 C CA . PRO A 1 239 ? -37.860 13.668 -7.498 1.00 53.69 239 PRO A CA 1
ATOM 1795 C C . PRO A 1 239 ? -37.920 12.853 -6.200 1.00 53.69 239 PRO A C 1
ATOM 1797 O O . PRO A 1 239 ? -38.071 11.630 -6.209 1.00 53.69 239 PRO A O 1
ATOM 1800 N N . ALA A 1 240 ? -37.796 13.563 -5.080 1.00 39.81 240 ALA A N 1
ATOM 1801 C CA . ALA A 1 240 ? -38.009 13.047 -3.739 1.00 39.81 240 ALA A CA 1
ATOM 1802 C C . ALA A 1 240 ? -39.469 12.598 -3.566 1.00 39.81 240 ALA A C 1
ATOM 1804 O O . ALA A 1 240 ? -40.401 13.307 -3.939 1.00 39.81 240 ALA A O 1
ATOM 1805 N N . ASN A 1 241 ? -39.656 11.413 -2.990 1.00 36.44 241 ASN A N 1
ATOM 1806 C CA . ASN A 1 241 ? -40.961 10.816 -2.739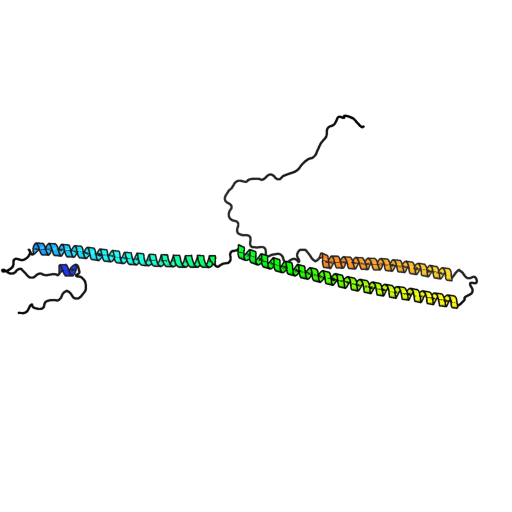 1.00 36.44 241 ASN A CA 1
ATOM 1807 C C . ASN A 1 241 ? -41.598 11.480 -1.500 1.00 36.44 241 ASN A C 1
ATOM 1809 O O . ASN A 1 241 ? -41.290 11.105 -0.369 1.00 36.44 241 ASN A O 1
ATOM 1813 N N . THR A 1 242 ? -42.439 12.500 -1.691 1.00 39.25 242 THR A N 1
ATOM 1814 C CA . THR A 1 242 ? -43.261 13.096 -0.624 1.00 39.25 242 THR A CA 1
ATOM 1815 C C . THR A 1 242 ? -44.632 12.431 -0.597 1.00 39.25 242 THR A C 1
ATOM 1817 O O . THR A 1 242 ? -45.454 12.670 -1.479 1.00 39.25 242 THR A O 1
ATOM 1820 N N . VAL A 1 243 ? -44.879 11.606 0.424 1.00 36.62 243 VAL A N 1
ATOM 1821 C CA . VAL A 1 243 ? -46.214 11.089 0.754 1.00 36.62 243 VAL A CA 1
ATOM 1822 C C . VAL A 1 243 ? -46.980 12.209 1.453 1.00 36.62 243 VAL A C 1
ATOM 1824 O O . VAL A 1 243 ? -46.651 12.578 2.579 1.00 36.62 243 VAL A O 1
ATOM 1827 N N . ALA A 1 244 ? -47.972 12.761 0.765 1.00 40.62 244 ALA A N 1
ATOM 1828 C CA . ALA A 1 244 ? -48.986 13.634 1.331 1.00 40.62 244 ALA A CA 1
ATOM 1829 C C . ALA A 1 244 ? -50.344 13.001 1.017 1.00 40.62 244 ALA A C 1
ATOM 1831 O O . ALA A 1 244 ? -50.813 13.101 -0.112 1.00 40.62 244 ALA A O 1
ATOM 1832 N N . ASP A 1 245 ? -50.933 12.335 2.006 1.00 40.00 245 ASP A N 1
ATOM 1833 C CA . ASP A 1 245 ? -52.364 12.044 2.035 1.00 40.00 245 ASP A CA 1
ATOM 1834 C C . ASP A 1 245 ? -52.935 12.798 3.235 1.00 40.00 245 ASP A C 1
ATOM 1836 O O . ASP A 1 245 ? -52.758 12.400 4.386 1.00 40.00 245 ASP A O 1
ATOM 1840 N N . ASP A 1 246 ? -53.563 13.931 2.935 1.00 37.09 246 ASP A N 1
ATOM 1841 C CA . ASP A 1 246 ? -54.484 14.633 3.820 1.00 37.09 246 ASP A CA 1
ATOM 1842 C C . ASP A 1 246 ? -55.860 14.539 3.140 1.00 37.09 246 ASP A C 1
ATOM 1844 O O . ASP A 1 246 ? -56.026 14.953 1.987 1.00 37.09 246 ASP A O 1
ATOM 1848 N N . GLU A 1 247 ? -56.818 13.896 3.812 1.00 43.09 247 GLU A N 1
ATOM 1849 C CA . GLU A 1 247 ? -58.213 13.777 3.366 1.00 43.09 247 GLU A CA 1
ATOM 1850 C C . GLU A 1 247 ? -58.878 15.163 3.239 1.00 43.09 247 GLU A C 1
ATOM 1852 O O . GLU A 1 247 ? -58.487 16.116 3.919 1.00 43.09 247 GLU A O 1
ATOM 1857 N N . PRO A 1 248 ? -59.965 15.291 2.448 1.00 47.75 248 PRO A N 1
ATOM 1858 C CA . PRO A 1 248 ? -61.268 15.339 3.128 1.00 47.75 248 PRO A CA 1
ATOM 1859 C C . PRO A 1 248 ? -62.471 14.727 2.367 1.00 47.75 248 PRO A C 1
ATOM 1861 O O . PRO A 1 248 ? -62.696 14.969 1.186 1.00 47.75 248 PRO A O 1
ATOM 1864 N N . ALA A 1 249 ? -63.295 14.012 3.145 1.00 38.91 249 ALA A N 1
ATOM 1865 C CA . ALA A 1 249 ? -64.767 14.026 3.243 1.00 38.91 249 ALA A CA 1
ATOM 1866 C C . ALA A 1 249 ? -65.679 14.140 1.991 1.00 38.91 249 ALA A C 1
ATOM 1868 O O . ALA A 1 249 ? -65.760 15.197 1.375 1.00 38.91 249 ALA A O 1
ATOM 1869 N N . ALA A 1 250 ? -66.563 13.137 1.796 1.00 38.91 250 ALA A N 1
ATOM 1870 C CA . ALA A 1 250 ? -68.036 13.314 1.726 1.00 38.91 250 ALA A CA 1
ATOM 1871 C C . ALA A 1 250 ? -68.835 11.985 1.562 1.00 38.91 250 ALA A C 1
ATOM 1873 O O . ALA A 1 250 ? -68.862 11.375 0.502 1.00 38.91 250 ALA A O 1
ATOM 1874 N N . ALA A 1 251 ? -69.519 11.598 2.646 1.00 35.84 251 ALA A N 1
ATOM 1875 C CA . ALA A 1 251 ? -70.882 11.047 2.794 1.00 35.84 251 ALA A CA 1
ATOM 1876 C C . ALA A 1 251 ? -71.543 10.032 1.800 1.00 35.84 251 ALA A C 1
ATOM 1878 O O . ALA A 1 251 ? -71.952 10.422 0.715 1.00 35.84 251 ALA A O 1
ATOM 1879 N N . VAL A 1 252 ? -71.852 8.819 2.338 1.00 42.12 252 VAL A N 1
ATOM 1880 C CA . VAL A 1 252 ? -73.192 8.132 2.487 1.00 42.12 252 VAL A CA 1
ATOM 1881 C C . VAL A 1 252 ? -73.969 7.731 1.190 1.00 42.12 252 VAL A C 1
ATOM 1883 O O . VAL A 1 252 ? -74.003 8.549 0.282 1.00 42.12 252 VAL A O 1
ATOM 1886 N N . PRO A 1 253 ? -74.690 6.565 1.068 1.00 47.72 253 PRO A N 1
ATOM 1887 C CA . PRO A 1 253 ? -75.428 5.825 2.115 1.00 47.72 253 PRO A CA 1
ATOM 1888 C C . PRO A 1 253 ? -75.387 4.277 2.168 1.00 47.72 253 PRO A C 1
ATOM 1890 O O . PRO A 1 253 ? -75.248 3.565 1.183 1.00 47.72 253 PRO A O 1
ATOM 1893 N N . ALA A 1 254 ? -75.668 3.815 3.393 1.00 44.88 254 ALA A N 1
ATOM 1894 C CA . ALA A 1 254 ? -76.526 2.709 3.841 1.00 44.88 254 ALA A CA 1
ATOM 1895 C C . ALA A 1 254 ? -76.976 1.598 2.866 1.00 44.88 254 ALA A C 1
ATOM 1897 O O . ALA A 1 254 ? -77.728 1.835 1.923 1.00 44.88 254 ALA A O 1
ATOM 1898 N N . SER A 1 255 ? -76.770 0.347 3.294 1.00 43.62 255 SER A N 1
ATOM 1899 C CA . SER A 1 255 ? -77.826 -0.676 3.299 1.00 43.62 255 SER A CA 1
ATOM 1900 C C . SER A 1 255 ? -77.607 -1.710 4.407 1.00 43.62 255 SER A C 1
ATOM 1902 O O . SER A 1 255 ? -76.499 -2.153 4.684 1.00 43.62 255 SER A O 1
ATOM 1904 N N . ARG A 1 256 ? -78.726 -2.013 5.067 1.00 41.91 256 ARG A N 1
ATOM 1905 C CA . ARG A 1 256 ? -78.963 -2.956 6.165 1.00 41.91 256 ARG A CA 1
ATOM 1906 C C . ARG A 1 256 ? -78.569 -4.390 5.783 1.00 41.91 256 ARG A C 1
ATOM 1908 O O . ARG A 1 256 ? -78.806 -4.785 4.651 1.00 41.91 256 ARG A O 1
ATOM 1915 N N . SER A 1 257 ? -78.169 -5.212 6.752 1.00 44.97 257 SER A N 1
ATOM 1916 C CA . SER A 1 257 ? -79.083 -6.195 7.363 1.00 44.97 257 SER A CA 1
ATOM 1917 C C . SER A 1 257 ? -78.327 -7.117 8.316 1.00 44.97 257 SER A C 1
ATOM 1919 O O . SER A 1 257 ? -77.417 -7.837 7.926 1.00 44.97 257 SER A O 1
ATOM 1921 N N . SER A 1 258 ? -78.759 -7.098 9.567 1.00 43.56 258 SER A N 1
ATOM 1922 C CA . SER A 1 258 ? -78.526 -8.123 10.576 1.00 43.56 258 SER A CA 1
ATOM 1923 C C . SER A 1 258 ? -79.409 -9.347 10.317 1.00 43.56 258 SER A C 1
ATOM 1925 O O . SER A 1 258 ? -80.608 -9.175 10.080 1.00 43.56 258 SER A O 1
ATOM 1927 N N . ALA A 1 259 ? -78.828 -10.539 10.433 1.00 48.59 259 ALA A N 1
ATOM 1928 C CA . ALA A 1 259 ? -79.409 -11.753 11.012 1.00 48.59 259 ALA A CA 1
ATOM 1929 C C . ALA A 1 259 ? -78.256 -12.712 11.333 1.00 48.59 259 ALA A C 1
ATOM 1931 O O . ALA A 1 259 ? -77.418 -12.917 10.426 1.00 48.59 259 ALA A O 1
#

Radius of gyration: 61.17 Å; chains: 1; bounding box: 145×36×172 Å

InterPro domains:
  IPR007793 DivIVA [PTHR35794] (16-206)
  IPR019933 DivIVA domain [TIGR03544] (16-49)

pLDDT: mean 78.45, std 21.92, range [31.44, 98.44]

Secondary structure (DSSP, 8-state):
--------S-SSSSPPHHHHHT--PPPPBTTB----HHHHHHHHHHHHHHHHHHHHHHHHHHHHHHHHHHHHHHHHHHHHHHHHHHHHHHSSPPHHHHHHHHHHHHHHHHHHHHHHHHHHHHHHHHHHHHHHHHHHHHHHHHHHHHHHHHHHHHHHHHHT-----S-TTHHHHHHHHHHHHHHHHHHHHHHHHHHHHHHHHHHHHHHHHTS-TTSSPPPP----------------PPPP-------------------

Organism: NCBI:txid477641